Protein AF-0000000074257725 (afdb_homodimer)

Secondary structure (DSSP, 8-state):
-------EETTEE-HHHHHHHTTPPSSEEHHHHHHHHTT-EEEETTS--EEHHHHHGGGG--EE-SHHHHHHHHHHHS------------TT----TT-----TT----/-------EETTEE-HHHHHHHTTPPSSEEHHHHHHHHTT-EEEETTS--EEHHHHHGGGG--EE-SHHHHHHHHHHHS-------------------------------

pLDDT: mean 75.56, std 26.13, range [25.77, 98.25]

Sequence (218 aa):
MATGDTDREEGVDFAEINQVLEGLSFPVTNDELVERYGDREFGRTNVGPITIADLFEPMGEDTFGSIDEVREMALSQMPGESVGRLRYSDRGVSNDTREGTGLSESESFMATGDTDREEGVDFAEINQVLEGLSFPVTNDELVERYGDREFGRTNVGPITIADLFEPMGEDTFGSIDEVREMALSQMPGESVGRLRYSDRGVSNDTREGTGLSESESF

Organism: NCBI:txid2743089

Foldseek 3Di:
DPPPPQCDDPQKGCVQVCVVVVPDDDDDDLVRCCVPFQATWIGGHPDDIHGSCRPRVVVPDDDDDDPVRVVVVCVVPPPDDPPPPPPPPPPDPCPVPPPPDDDPDDDDD/DPPPPQCDDPQKGCVQVVVVVVPDDDDDDLCRCCVPFQATWIGGHPDHIHGSCRPRVVVPDDDDDDPVRVVVVCVVPPPDDPPPVPPPPDDPDPPPDDPDPDDDDDDDD

Radius of gyration: 35.58 Å; Cα contacts (8 Å, |Δi|>4): 219; chains: 2; bounding box: 84×124×72 Å

InterPro domains:
  IPR043899 Protein of unknown function DUF5789 [PF19102] (12-83)

Structure (mmCIF, N/CA/C/O backbone):
data_AF-0000000074257725-model_v1
#
loop_
_entity.id
_entity.type
_entity.pdbx_description
1 polymer 'DUF2795 domain-containing protein'
#
loop_
_atom_site.group_PDB
_atom_site.id
_atom_site.type_symbol
_atom_site.label_atom_id
_atom_site.label_alt_id
_atom_site.label_comp_id
_atom_site.label_asym_id
_atom_site.label_entity_id
_atom_site.label_seq_id
_atom_site.pdbx_PDB_ins_code
_atom_site.Cartn_x
_atom_site.Cartn_y
_atom_site.Cartn_z
_atom_site.occupancy
_atom_site.B_iso_or_equiv
_atom_site.auth_seq_id
_atom_site.auth_comp_id
_atom_site.auth_asym_id
_atom_site.auth_atom_id
_atom_site.pdbx_PDB_model_num
ATOM 1 N N . MET A 1 1 ? 10.516 -37.969 -19.062 1 28.48 1 MET A N 1
ATOM 2 C CA . MET A 1 1 ? 9.703 -37.062 -18.234 1 28.48 1 MET A CA 1
ATOM 3 C C . MET A 1 1 ? 9.352 -35.781 -19 1 28.48 1 MET A C 1
ATOM 5 O O . MET A 1 1 ? 10.227 -35.156 -19.578 1 28.48 1 MET A O 1
ATOM 9 N N . ALA A 1 2 ? 8.469 -35.781 -19.969 1 36.62 2 ALA A N 1
ATOM 10 C CA . ALA A 1 2 ? 8.023 -34.625 -20.734 1 36.62 2 ALA A CA 1
ATOM 11 C C . ALA A 1 2 ? 8.062 -33.344 -19.891 1 36.62 2 ALA A C 1
ATOM 13 O O . ALA A 1 2 ? 7.609 -33.344 -18.734 1 36.62 2 ALA A O 1
ATOM 14 N N . THR A 1 3 ? 9.164 -32.625 -19.75 1 40.03 3 THR A N 1
ATOM 15 C CA . THR A 1 3 ? 9.492 -31.344 -19.109 1 40.03 3 THR A CA 1
ATOM 16 C C . THR A 1 3 ? 8.352 -30.344 -19.281 1 40.03 3 THR A C 1
ATOM 18 O O . THR A 1 3 ? 8.148 -29.797 -20.359 1 40.03 3 THR A O 1
ATOM 21 N N . GLY A 1 4 ? 7.109 -30.625 -19.406 1 41.62 4 GLY A N 1
ATOM 22 C CA . GLY A 1 4 ? 5.84 -29.906 -19.484 1 41.62 4 GLY A CA 1
ATOM 23 C C . GLY A 1 4 ? 5.863 -28.562 -18.797 1 41.62 4 GLY A C 1
ATOM 24 O O . GLY A 1 4 ? 6.496 -28.406 -17.75 1 41.62 4 GLY A O 1
ATOM 25 N N . ASP A 1 5 ? 6.027 -27.328 -19.453 1 51.66 5 ASP A N 1
ATOM 26 C CA . ASP A 1 5 ? 6.094 -25.891 -19.156 1 51.66 5 ASP A CA 1
ATOM 27 C C . ASP A 1 5 ? 5.277 -25.547 -17.922 1 51.66 5 ASP A C 1
ATOM 29 O O . ASP A 1 5 ? 4.082 -25.266 -18.016 1 51.66 5 ASP A O 1
ATOM 33 N N . THR A 1 6 ? 5.168 -26.297 -16.906 1 68.56 6 THR A N 1
ATOM 34 C CA . THR A 1 6 ? 4.242 -26.125 -15.789 1 68.56 6 THR A CA 1
ATOM 35 C C . THR A 1 6 ? 4.52 -24.828 -15.039 1 68.56 6 THR A C 1
ATOM 37 O O . THR A 1 6 ? 5.652 -24.578 -14.625 1 68.56 6 THR A O 1
ATOM 40 N N . ASP A 1 7 ? 3.824 -23.844 -15.227 1 88.5 7 ASP A N 1
ATOM 41 C CA . ASP A 1 7 ? 3.773 -22.594 -14.492 1 88.5 7 ASP A CA 1
ATOM 42 C C . ASP A 1 7 ? 3.682 -22.844 -12.984 1 88.5 7 ASP A C 1
ATOM 44 O O . ASP 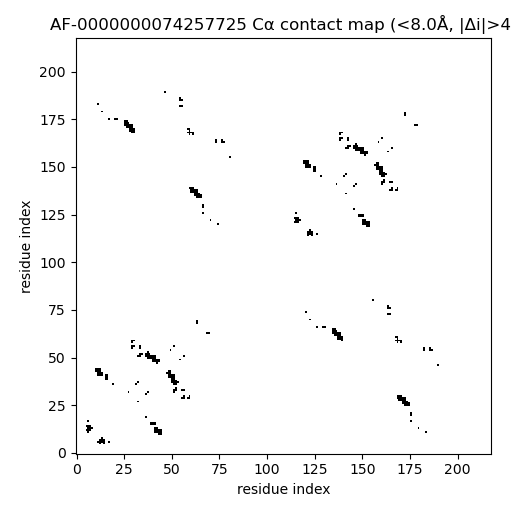A 1 7 ? 3.057 -22.062 -12.258 1 88.5 7 ASP A O 1
ATOM 48 N N . ARG A 1 8 ? 4.348 -24.125 -12.648 1 92.19 8 ARG A N 1
ATOM 49 C CA . ARG A 1 8 ? 4.289 -24.469 -11.227 1 92.19 8 ARG A CA 1
ATOM 50 C C . ARG A 1 8 ? 5.637 -24.219 -10.555 1 92.19 8 ARG A C 1
ATOM 52 O O . ARG A 1 8 ? 6.684 -24.578 -11.094 1 92.19 8 ARG A O 1
ATOM 59 N N . GLU A 1 9 ? 5.555 -23.469 -9.523 1 92 9 GLU A N 1
ATOM 60 C CA . GLU A 1 9 ? 6.711 -23.141 -8.695 1 92 9 GLU A CA 1
ATOM 61 C C . GLU A 1 9 ? 6.371 -23.25 -7.211 1 92 9 GLU A C 1
ATOM 63 O O . GLU A 1 9 ? 5.434 -22.609 -6.734 1 92 9 GLU A O 1
ATOM 68 N N . GLU A 1 10 ? 7.133 -24.219 -6.418 1 90.88 10 GLU A N 1
ATOM 69 C CA . GLU A 1 10 ? 6.969 -24.359 -4.977 1 90.88 10 GLU A CA 1
ATOM 70 C C . GLU A 1 10 ? 5.527 -24.703 -4.617 1 90.88 10 GLU A C 1
ATOM 72 O O . GLU A 1 10 ? 4.957 -24.141 -3.686 1 90.88 10 GLU A O 1
ATOM 77 N N . GLY A 1 11 ? 4.965 -25.562 -5.379 1 92.12 11 GLY A N 1
ATOM 78 C CA . GLY A 1 11 ? 3.617 -26.016 -5.074 1 92.12 11 GLY A CA 1
ATOM 79 C C . GLY A 1 11 ? 2.543 -25.047 -5.52 1 92.12 11 GLY A C 1
ATOM 80 O O . GLY A 1 11 ? 1.354 -25.281 -5.289 1 92.12 11 GLY A O 1
ATOM 81 N N . VAL A 1 12 ? 3.055 -23.969 -6.188 1 94.5 12 VAL A N 1
ATOM 82 C CA . VAL A 1 12 ? 2.113 -22.969 -6.684 1 94.5 12 VAL A CA 1
ATOM 83 C C . VAL A 1 12 ? 2.018 -23.062 -8.203 1 94.5 12 VAL A C 1
ATOM 85 O O . VAL A 1 12 ? 3.033 -23.188 -8.891 1 94.5 12 VAL A O 1
ATOM 88 N N . ASP A 1 13 ? 0.745 -23.016 -8.672 1 95.94 13 ASP A N 1
ATOM 89 C CA . ASP A 1 13 ? 0.502 -23.016 -10.109 1 95.94 13 ASP A CA 1
ATOM 90 C C . ASP A 1 13 ? 0.184 -21.609 -10.617 1 95.94 13 ASP A C 1
ATOM 92 O O . ASP A 1 13 ? -0.859 -21.047 -10.281 1 95.94 13 ASP A O 1
ATOM 96 N N . PHE A 1 14 ? 1.062 -21.062 -11.547 1 97.06 14 PHE A N 1
ATOM 97 C CA . PHE A 1 14 ? 0.947 -19.703 -12.055 1 97.06 14 PHE A CA 1
ATOM 98 C C . PHE A 1 14 ? 0.269 -19.688 -13.422 1 97.06 14 PHE A C 1
ATOM 100 O O . PHE A 1 14 ? 0.149 -18.641 -14.047 1 97.06 14 PHE A O 1
ATOM 107 N N . ALA A 1 15 ? -0.261 -20.781 -13.875 1 95.81 15 ALA A N 1
ATOM 108 C CA . ALA A 1 15 ? -0.747 -20.875 -15.25 1 95.81 15 ALA A CA 1
ATOM 109 C C . ALA A 1 15 ? -1.791 -19.812 -15.547 1 95.81 15 ALA A C 1
ATOM 111 O O . ALA A 1 15 ? -1.667 -19.062 -16.531 1 95.81 15 ALA A O 1
ATOM 112 N N . GLU A 1 16 ? -2.771 -19.734 -14.672 1 96.62 16 GLU A N 1
ATOM 113 C CA . GLU A 1 16 ? -3.822 -18.734 -14.891 1 96.62 16 GLU A CA 1
ATOM 114 C C . GLU A 1 16 ? -3.279 -17.328 -14.766 1 96.62 16 GLU A C 1
ATOM 116 O O . GLU A 1 16 ? -3.584 -16.453 -15.586 1 96.62 16 GLU A O 1
ATOM 121 N N . ILE A 1 17 ? -2.416 -17.109 -13.797 1 97.19 17 ILE A N 1
ATOM 122 C CA . ILE A 1 17 ? -1.898 -15.773 -13.523 1 97.19 17 ILE A CA 1
ATOM 123 C C . ILE A 1 17 ? -0.954 -15.344 -14.648 1 97.19 17 ILE A C 1
ATOM 125 O O . ILE A 1 17 ? -0.949 -14.18 -15.047 1 97.19 17 ILE A O 1
ATOM 129 N N . ASN A 1 18 ? -0.193 -16.234 -15.117 1 96.5 18 ASN A N 1
ATOM 130 C CA . ASN A 1 18 ? 0.711 -15.922 -16.219 1 96.5 18 ASN A CA 1
ATOM 131 C C . ASN A 1 18 ? -0.052 -15.453 -17.453 1 96.5 18 ASN A C 1
ATOM 133 O O . ASN A 1 18 ? 0.404 -14.562 -18.172 1 96.5 18 ASN A O 1
ATOM 137 N N . GLN A 1 19 ? -1.123 -16.094 -17.672 1 96.19 19 GLN A N 1
ATOM 138 C CA . GLN A 1 19 ? -1.948 -15.656 -18.797 1 96.19 19 GLN A CA 1
ATOM 139 C C . GLN A 1 19 ? -2.342 -14.188 -18.641 1 96.19 19 GLN A C 1
ATOM 141 O O . GLN A 1 19 ? -2.371 -13.445 -19.625 1 96.19 19 GLN A O 1
ATOM 146 N N . VAL A 1 20 ? -2.576 -13.75 -17.391 1 96.56 20 VAL A N 1
ATOM 147 C CA . VAL A 1 20 ? -2.924 -12.367 -17.094 1 96.56 20 VAL A CA 1
ATOM 148 C C . VAL A 1 20 ? -1.701 -11.469 -17.281 1 96.56 20 VAL A C 1
ATOM 150 O O . VAL A 1 20 ? -1.768 -10.461 -17.984 1 96.56 20 VAL A O 1
ATOM 153 N N . LEU A 1 21 ? -0.569 -11.852 -16.781 1 97.06 21 LEU A N 1
ATOM 154 C CA . LEU A 1 21 ? 0.623 -11.016 -16.719 1 97.06 21 LEU A CA 1
ATOM 155 C C . LEU A 1 21 ? 1.239 -10.836 -18.109 1 97.06 21 LEU A C 1
ATOM 157 O O . LEU A 1 21 ? 1.82 -9.789 -18.406 1 97.06 21 LEU A O 1
ATOM 161 N N . GLU A 1 22 ? 1.1 -11.773 -18.906 1 96.88 22 GLU A N 1
ATOM 162 C CA . GLU A 1 22 ? 1.662 -11.719 -20.25 1 96.88 22 GLU A CA 1
ATOM 163 C C . GLU A 1 22 ? 0.953 -10.664 -21.094 1 96.88 22 GLU A C 1
ATOM 165 O O . GLU A 1 22 ? 1.519 -10.156 -22.062 1 96.88 22 GLU A O 1
ATOM 170 N N . GLY A 1 23 ? -0.27 -10.32 -20.625 1 95.62 23 GLY A N 1
ATOM 171 C CA . GLY A 1 23 ? -1.034 -9.32 -21.344 1 95.62 23 GLY A CA 1
ATOM 172 C C . GLY A 1 23 ? -0.876 -7.922 -20.781 1 95.62 23 GLY A C 1
ATOM 173 O O . GLY A 1 23 ? -1.382 -6.953 -21.359 1 95.62 23 GLY A O 1
ATOM 174 N N . LEU A 1 24 ? -0.154 -7.832 -19.828 1 95.69 24 LEU A N 1
ATOM 175 C CA . LEU A 1 24 ? -0.013 -6.547 -19.156 1 95.69 24 LEU A CA 1
ATOM 176 C C . LEU A 1 24 ? 1.163 -5.762 -19.719 1 95.69 24 LEU A C 1
ATOM 178 O O . LEU A 1 24 ? 2.156 -6.348 -20.156 1 95.69 24 LEU A O 1
ATOM 182 N N . SER A 1 25 ? 0.909 -4.375 -19.766 1 95.94 25 SER A N 1
ATOM 183 C CA . SER A 1 25 ? 2.025 -3.457 -19.969 1 95.94 25 SER A CA 1
ATOM 184 C C . SER A 1 25 ? 2.641 -3.031 -18.641 1 95.94 25 SER A C 1
ATOM 186 O O . SER A 1 25 ? 1.96 -2.443 -17.797 1 95.94 25 SER A O 1
ATOM 188 N N . PHE A 1 26 ? 3.984 -3.316 -18.688 1 96 26 PHE A N 1
ATOM 189 C CA . PHE A 1 26 ? 4.668 -2.963 -17.453 1 96 26 PHE A CA 1
ATOM 190 C C . PHE A 1 26 ? 5.316 -1.589 -17.562 1 96 26 PHE A C 1
ATOM 192 O O . PHE A 1 26 ? 5.715 -1.172 -18.656 1 96 26 PHE A O 1
ATOM 199 N N . PRO A 1 27 ? 5.375 -0.893 -16.25 1 96.12 27 PRO A N 1
ATOM 200 C CA . PRO A 1 27 ? 5.094 -1.358 -14.891 1 96.12 27 PRO A CA 1
ATOM 201 C C . PRO A 1 27 ? 3.604 -1.327 -14.555 1 96.12 27 PRO A C 1
ATOM 203 O O . PRO A 1 27 ? 2.844 -0.572 -15.164 1 96.12 27 PRO A O 1
ATOM 206 N N . VAL A 1 28 ? 3.102 -2.195 -13.531 1 94.19 28 VAL A N 1
ATOM 207 C CA . VAL A 1 28 ? 1.747 -2.248 -12.992 1 94.19 28 VAL A CA 1
ATOM 208 C C . VAL A 1 28 ? 1.788 -2.084 -11.469 1 94.19 28 VAL A C 1
ATOM 210 O O . VAL A 1 28 ? 2.703 -2.58 -10.812 1 94.19 28 VAL A O 1
ATOM 213 N N . THR A 1 29 ? 0.741 -1.426 -10.891 1 91.38 29 THR A N 1
ATOM 214 C CA . THR A 1 29 ? 0.67 -1.261 -9.445 1 91.38 29 THR A CA 1
ATOM 215 C C . THR A 1 29 ? -0.117 -2.402 -8.805 1 91.38 29 THR A C 1
ATOM 217 O O . THR A 1 29 ? -0.927 -3.051 -9.469 1 91.38 29 THR A O 1
ATOM 220 N N . ASN A 1 30 ? 0.2 -2.525 -7.508 1 90.94 30 ASN A N 1
ATOM 221 C CA . ASN A 1 30 ? -0.579 -3.48 -6.727 1 90.94 30 ASN A CA 1
ATOM 222 C C . ASN A 1 30 ? -2.074 -3.195 -6.82 1 90.94 30 ASN A C 1
ATOM 224 O O . ASN A 1 30 ? -2.875 -4.113 -7.016 1 90.94 30 ASN A O 1
ATOM 228 N N . ASP A 1 31 ? -2.393 -1.929 -6.789 1 86.75 31 ASP A N 1
ATOM 229 C CA . ASP A 1 31 ? -3.797 -1.531 -6.832 1 86.75 31 ASP A CA 1
ATOM 230 C C . ASP A 1 31 ? -4.441 -1.935 -8.156 1 86.75 31 ASP A C 1
ATOM 232 O O . ASP A 1 31 ? -5.566 -2.438 -8.18 1 86.75 31 ASP A O 1
ATOM 236 N N . GLU A 1 32 ? -3.754 -1.717 -9.219 1 88.69 32 GLU A N 1
ATOM 237 C CA . GLU A 1 32 ? -4.254 -2.076 -10.547 1 88.69 32 GLU A CA 1
ATOM 238 C C . GLU A 1 32 ? -4.465 -3.582 -10.664 1 88.69 32 GLU A C 1
ATOM 240 O O . GLU A 1 32 ? -5.488 -4.031 -11.188 1 88.69 32 GLU A O 1
ATOM 245 N N . LEU A 1 33 ? -3.494 -4.328 -10.156 1 94.25 33 LEU A N 1
ATOM 246 C CA . LEU A 1 33 ? -3.592 -5.781 -10.195 1 94.25 33 LEU A CA 1
ATOM 247 C C . LEU A 1 33 ? -4.816 -6.266 -9.43 1 94.25 33 LEU A C 1
ATOM 249 O O . LEU A 1 33 ? -5.582 -7.09 -9.93 1 94.25 33 LEU A O 1
ATOM 253 N N . VAL A 1 34 ? -4.992 -5.734 -8.273 1 92.5 34 VAL A N 1
ATOM 254 C CA . VAL A 1 34 ? -6.07 -6.168 -7.398 1 92.5 34 VAL A CA 1
ATOM 255 C C . VAL A 1 34 ? -7.414 -5.715 -7.961 1 92.5 34 VAL A C 1
ATOM 257 O O . VAL A 1 34 ? -8.375 -6.484 -7.984 1 92.5 34 VAL A O 1
ATOM 260 N N . GLU A 1 35 ? -7.477 -4.531 -8.43 1 89.38 35 GLU A N 1
ATOM 261 C CA . GLU A 1 35 ? -8.734 -3.967 -8.914 1 89.38 35 GLU A CA 1
ATOM 262 C C . GLU A 1 35 ? -9.203 -4.676 -10.18 1 89.38 35 GLU A C 1
ATOM 264 O O . GLU A 1 35 ? -10.391 -4.965 -10.336 1 89.38 35 GLU A O 1
ATOM 269 N N . ARG A 1 36 ? -8.297 -4.969 -11.062 1 94.75 36 ARG A N 1
ATOM 270 C CA . ARG A 1 36 ? -8.664 -5.457 -12.383 1 94.75 36 ARG A CA 1
ATOM 271 C C . ARG A 1 36 ? -8.68 -6.98 -12.422 1 94.75 36 ARG A C 1
ATOM 273 O O . ARG A 1 36 ? -9.508 -7.582 -13.117 1 94.75 36 ARG A O 1
ATOM 280 N N . TYR A 1 37 ? -7.812 -7.609 -11.664 1 96.88 37 TYR A N 1
ATOM 281 C CA . TYR A 1 37 ? -7.637 -9.055 -11.781 1 96.88 37 TYR A CA 1
ATOM 282 C C . TYR A 1 37 ? -7.742 -9.727 -10.422 1 96.88 37 TYR A C 1
ATOM 284 O O . TYR A 1 37 ? -7.219 -10.828 -10.227 1 96.88 37 TYR A O 1
ATOM 292 N N . GLY A 1 38 ? -8.375 -9.117 -9.469 1 96.75 38 GLY A N 1
ATOM 293 C CA . GLY A 1 38 ? -8.445 -9.586 -8.094 1 96.75 38 GLY A CA 1
ATOM 294 C C . GLY A 1 38 ? -9.07 -10.961 -7.965 1 96.75 38 GLY A C 1
ATOM 295 O O . GLY A 1 38 ? -8.742 -11.711 -7.039 1 96.75 38 GLY A O 1
ATOM 296 N N . ASP A 1 39 ? -9.836 -11.391 -8.93 1 97.81 39 ASP A N 1
ATOM 297 C CA . ASP A 1 39 ? -10.586 -12.641 -8.844 1 97.81 39 ASP A CA 1
ATOM 298 C C . ASP A 1 39 ? -9.805 -13.797 -9.461 1 97.81 39 ASP A C 1
ATOM 300 O O . ASP A 1 39 ? -10.172 -14.961 -9.289 1 97.81 39 ASP A O 1
ATOM 304 N N . ARG A 1 40 ? -8.711 -13.484 -10.078 1 98.25 40 ARG A N 1
ATOM 305 C CA . ARG A 1 40 ? -7.879 -14.547 -10.641 1 98.25 40 ARG A CA 1
ATOM 306 C C . ARG A 1 40 ? -7.16 -15.32 -9.539 1 98.25 40 ARG A C 1
ATOM 308 O O . ARG A 1 40 ? -6.84 -14.758 -8.484 1 98.25 40 ARG A O 1
ATOM 315 N N . GLU A 1 41 ? -6.906 -16.609 -9.859 1 97.62 41 GLU A N 1
ATOM 316 C CA . GLU A 1 41 ? -6.496 -17.5 -8.773 1 97.62 41 GLU A CA 1
ATOM 317 C C . GLU A 1 41 ? -5.121 -18.094 -9.039 1 97.62 41 GLU A C 1
ATOM 319 O O . GLU A 1 41 ? -4.797 -18.438 -10.18 1 97.62 41 GLU A O 1
ATOM 324 N N . PHE A 1 42 ? -4.32 -18.156 -7.879 1 96.5 42 PHE A N 1
ATOM 325 C CA . PHE A 1 42 ? -3.166 -19.031 -7.797 1 96.5 42 PHE A CA 1
ATOM 326 C C . PHE A 1 42 ? -3.592 -20.453 -7.418 1 96.5 42 PHE A C 1
ATOM 328 O O . PHE A 1 42 ? -4.223 -20.656 -6.379 1 96.5 42 PHE A O 1
ATOM 335 N N . GLY A 1 43 ? -3.26 -21.453 -8.305 1 95.38 43 GLY A N 1
ATOM 336 C CA . GLY A 1 43 ? -3.396 -22.828 -7.875 1 95.38 43 GLY A CA 1
ATOM 337 C C . GLY A 1 43 ? -2.361 -23.234 -6.84 1 95.38 43 GLY A C 1
ATOM 338 O O . GLY A 1 43 ? -1.235 -22.734 -6.852 1 95.38 43 GLY A O 1
ATOM 339 N N . ARG A 1 44 ? -2.93 -24.141 -5.887 1 94 44 ARG A N 1
ATOM 340 C CA . ARG A 1 44 ? -2.004 -24.641 -4.871 1 94 44 ARG A CA 1
ATOM 341 C C . ARG A 1 44 ? -2.109 -26.156 -4.727 1 94 44 ARG A C 1
ATOM 343 O O . ARG A 1 44 ? -3.195 -26.719 -4.859 1 94 44 ARG A O 1
ATOM 350 N N . THR A 1 45 ? -0.911 -26.656 -4.43 1 89.81 45 THR A N 1
ATOM 351 C CA . THR A 1 45 ? -0.896 -28.094 -4.219 1 89.81 45 THR A CA 1
ATOM 352 C C . THR A 1 45 ? -1.503 -28.453 -2.863 1 89.81 45 THR A C 1
ATOM 354 O O . THR A 1 45 ? -1.15 -27.859 -1.844 1 89.81 45 THR A O 1
ATOM 357 N N . ASN A 1 46 ? -2.482 -29.344 -2.682 1 88.75 46 ASN A N 1
ATOM 358 C CA . ASN A 1 46 ? -3.082 -29.969 -1.5 1 88.75 46 ASN A CA 1
ATOM 359 C C . ASN A 1 46 ? -3.938 -28.969 -0.723 1 88.75 46 ASN A C 1
ATOM 361 O O . ASN A 1 46 ? -4.371 -29.25 0.393 1 88.75 46 ASN A O 1
ATOM 365 N N . VAL A 1 47 ? -4 -27.797 -1.235 1 91.06 47 VAL A N 1
ATOM 366 C CA . VAL A 1 47 ? -4.867 -26.812 -0.585 1 91.06 47 VAL A CA 1
ATOM 367 C C . VAL A 1 47 ? -5.66 -26.047 -1.64 1 91.06 47 VAL A C 1
ATOM 369 O O . VAL A 1 47 ? -5.383 -26.156 -2.836 1 91.06 47 VAL A O 1
ATOM 372 N N . GLY A 1 48 ? -6.715 -25.375 -1.253 1 94.81 48 GLY A N 1
ATOM 373 C CA . GLY A 1 48 ? -7.551 -24.594 -2.152 1 94.81 48 GLY A CA 1
ATOM 374 C C . GLY A 1 48 ? -6.828 -23.406 -2.775 1 94.81 48 GLY A C 1
ATOM 375 O O . GLY A 1 48 ? -5.832 -22.938 -2.23 1 94.81 48 GLY A O 1
ATOM 376 N N . PRO A 1 49 ? -7.27 -22.938 -3.883 1 95.88 49 PRO A N 1
ATOM 377 C CA . PRO A 1 49 ? -6.652 -21.781 -4.547 1 95.88 49 PRO A CA 1
ATOM 378 C C . PRO A 1 49 ? -6.773 -20.5 -3.732 1 95.88 49 PRO A C 1
ATOM 380 O O . PRO A 1 49 ? -7.551 -20.438 -2.773 1 95.88 49 PRO A O 1
ATOM 383 N N . ILE A 1 50 ? -5.938 -19.484 -4.043 1 96.81 50 ILE A N 1
ATOM 384 C CA . ILE A 1 50 ? -5.996 -18.156 -3.439 1 96.81 50 ILE A CA 1
ATOM 385 C C . ILE A 1 50 ? -6.012 -17.094 -4.535 1 96.81 50 ILE A C 1
ATOM 387 O O . ILE A 1 50 ? -5.309 -17.219 -5.539 1 96.81 50 ILE A O 1
ATOM 391 N N . THR A 1 51 ? -6.758 -16.047 -4.332 1 97.88 51 THR A N 1
ATOM 392 C CA . THR A 1 51 ? -6.93 -15.031 -5.363 1 97.88 51 THR A CA 1
ATOM 393 C C . THR A 1 51 ? -5.809 -14 -5.301 1 97.88 51 THR A C 1
ATOM 395 O O . THR A 1 51 ? -5.105 -13.898 -4.293 1 97.88 51 THR A O 1
ATOM 398 N N . ILE A 1 52 ? -5.711 -13.227 -6.414 1 96.88 52 ILE A N 1
ATOM 399 C CA . ILE A 1 52 ? -4.801 -12.086 -6.449 1 96.88 52 ILE A CA 1
ATOM 400 C C . ILE A 1 52 ? -5.156 -11.109 -5.328 1 96.88 52 ILE A C 1
ATOM 402 O O . ILE A 1 52 ? -4.273 -10.648 -4.598 1 96.88 52 ILE A O 1
ATOM 406 N N . ALA A 1 53 ? -6.449 -10.82 -5.098 1 95.12 53 ALA A N 1
ATOM 407 C CA . ALA A 1 53 ? -6.906 -9.883 -4.074 1 95.12 53 ALA A CA 1
ATOM 408 C C . ALA A 1 53 ? -6.527 -10.367 -2.678 1 95.12 53 ALA A C 1
ATOM 410 O O . ALA A 1 53 ? -5.961 -9.617 -1.885 1 95.12 53 ALA A O 1
ATOM 411 N N . ASP A 1 54 ? -6.797 -11.648 -2.432 1 94.81 54 ASP A N 1
ATOM 412 C CA . ASP A 1 54 ? -6.484 -12.203 -1.118 1 94.81 54 ASP A CA 1
ATOM 413 C C . ASP A 1 54 ? -4.996 -12.078 -0.807 1 94.81 54 ASP A C 1
ATOM 415 O O . ASP A 1 54 ? -4.613 -11.844 0.34 1 94.81 54 ASP A O 1
ATOM 419 N N . LEU A 1 55 ? -4.207 -12.234 -1.876 1 93.94 55 LEU A N 1
ATOM 420 C CA . LEU A 1 55 ? -2.762 -12.289 -1.683 1 93.94 55 LEU A CA 1
ATOM 421 C C . LEU A 1 55 ? -2.166 -10.883 -1.64 1 93.94 55 LEU A C 1
ATOM 423 O O . LEU A 1 55 ? -1.233 -10.625 -0.877 1 93.94 55 LEU A O 1
ATOM 427 N N . PHE A 1 56 ? -2.656 -9.961 -2.359 1 91.88 56 PHE A N 1
ATOM 428 C CA . PHE A 1 56 ? -1.935 -8.711 -2.586 1 91.88 56 PHE A CA 1
ATOM 429 C C . PHE A 1 56 ? -2.623 -7.555 -1.877 1 91.88 56 PHE A C 1
ATOM 431 O O . PHE A 1 56 ? -2.021 -6.496 -1.679 1 91.88 56 PHE A O 1
ATOM 438 N N . GLU A 1 57 ? -3.918 -7.633 -1.476 1 88.44 57 GLU A N 1
ATOM 439 C CA . GLU A 1 57 ? -4.641 -6.551 -0.816 1 88.44 57 GLU A CA 1
ATOM 440 C C . GLU A 1 57 ? -3.922 -6.098 0.449 1 88.44 57 GLU A C 1
ATOM 442 O O . GLU A 1 57 ? -3.766 -4.898 0.684 1 88.44 57 GLU A O 1
ATOM 447 N N . PRO A 1 58 ? -3.381 -7.09 1.201 1 84.94 58 PRO A N 1
ATOM 448 C CA . PRO A 1 58 ? -2.725 -6.664 2.438 1 84.94 58 PRO A CA 1
ATOM 449 C C . PRO A 1 58 ? -1.451 -5.859 2.182 1 84.94 58 PRO A C 1
ATOM 451 O O . PRO A 1 58 ? -0.993 -5.125 3.062 1 84.94 58 PRO A O 1
ATOM 454 N N . MET A 1 59 ? -0.858 -6.051 1.082 1 81.38 59 MET A N 1
ATOM 455 C CA . MET A 1 59 ? 0.383 -5.352 0.758 1 81.38 59 MET A CA 1
ATOM 456 C C . MET A 1 59 ? 0.135 -3.859 0.581 1 81.38 59 MET A C 1
ATOM 458 O O . MET A 1 59 ? 1.043 -3.047 0.774 1 81.38 59 MET A O 1
ATOM 462 N N . GLY A 1 60 ? -1.012 -3.451 0.237 1 70.81 60 GLY A N 1
ATOM 463 C CA . GLY A 1 60 ? -1.355 -2.061 -0.017 1 70.81 60 GLY A CA 1
ATOM 464 C C . GLY A 1 60 ? -2.039 -1.392 1.159 1 70.81 60 GLY A C 1
ATOM 465 O O . GLY A 1 60 ? -2.457 -0.235 1.065 1 70.81 60 GLY A O 1
ATOM 466 N N . GLU A 1 61 ? -2.191 -2.102 2.258 1 77.56 61 GLU A N 1
ATOM 467 C CA . GLU A 1 61 ? -3.109 -1.581 3.268 1 77.56 61 GLU A CA 1
ATOM 468 C C . GLU A 1 61 ? -2.348 -0.966 4.438 1 77.56 61 GLU A C 1
ATOM 470 O O . GLU A 1 61 ? -2.191 -1.599 5.484 1 77.56 61 GLU A O 1
ATOM 475 N N . ASP A 1 62 ? -1.735 0.115 4.199 1 84.5 62 ASP A N 1
ATOM 476 C CA . ASP A 1 62 ? -1.295 0.843 5.383 1 84.5 62 ASP A CA 1
ATOM 477 C C . ASP A 1 62 ? -2.482 1.228 6.266 1 84.5 62 ASP A C 1
ATOM 479 O O . ASP A 1 62 ? -3.467 1.787 5.777 1 84.5 62 ASP A O 1
ATOM 483 N N . THR A 1 63 ? -2.377 0.624 7.594 1 91.12 63 THR A N 1
ATOM 484 C CA . THR A 1 63 ? -3.447 0.885 8.547 1 91.12 63 THR A CA 1
ATOM 485 C C . THR A 1 63 ? -2.967 1.814 9.656 1 91.12 63 THR A C 1
ATOM 487 O O . THR A 1 63 ? -1.844 1.677 10.148 1 91.12 63 THR A O 1
ATOM 490 N N . PHE A 1 64 ? -3.809 2.795 9.938 1 95.38 64 PHE A N 1
ATOM 491 C CA . PHE A 1 64 ? -3.523 3.725 11.023 1 95.38 64 PHE A CA 1
ATOM 492 C C . PHE A 1 64 ? -4.449 3.471 12.203 1 95.38 64 PHE A C 1
ATOM 494 O O . PHE A 1 64 ? -5.668 3.389 12.039 1 95.38 64 PHE A O 1
ATOM 501 N N . GLY A 1 65 ? -3.814 3.414 13.359 1 96.88 65 GLY A N 1
ATOM 502 C CA . GLY A 1 65 ? -4.57 3.098 14.562 1 96.88 65 GLY A CA 1
ATOM 503 C C . GLY A 1 65 ? -4.977 4.328 15.352 1 96.88 65 GLY A C 1
ATOM 504 O O . GLY A 1 65 ? -5.695 4.227 16.344 1 96.88 65 GLY A O 1
ATOM 505 N N . SER A 1 66 ? -4.465 5.465 14.969 1 97.12 66 SER A N 1
ATOM 506 C CA . SER A 1 66 ? -4.738 6.695 15.711 1 97.12 66 SER A CA 1
ATOM 507 C C . SER A 1 66 ? -4.438 7.926 14.859 1 97.12 66 SER A C 1
ATOM 509 O O . SER A 1 66 ? -3.768 7.832 13.828 1 97.12 66 SER A O 1
ATOM 511 N N . ILE A 1 67 ? -4.855 9.047 15.43 1 96.31 67 ILE A N 1
ATOM 512 C CA . ILE A 1 67 ? -4.578 10.344 14.812 1 96.31 67 ILE A CA 1
ATOM 513 C C . ILE A 1 67 ? -3.07 10.586 14.789 1 96.31 67 ILE A C 1
ATOM 515 O O . ILE A 1 67 ? -2.525 11.023 13.766 1 96.31 67 ILE A O 1
ATOM 519 N N . ASP A 1 68 ? -2.439 10.203 15.836 1 96.31 68 ASP A N 1
ATOM 520 C CA . ASP A 1 68 ? -1.001 10.43 15.938 1 96.31 68 ASP A CA 1
ATOM 521 C C . ASP A 1 68 ? -0.246 9.648 14.867 1 96.31 68 ASP A C 1
ATOM 523 O O . ASP A 1 68 ? 0.732 10.141 14.305 1 96.31 68 ASP A O 1
ATOM 527 N N . GLU A 1 69 ? -0.78 8.547 14.594 1 96.56 69 GLU A N 1
ATOM 528 C CA . GLU A 1 69 ? -0.123 7.723 13.578 1 96.56 69 GLU A CA 1
ATOM 529 C C . GLU A 1 69 ? -0.251 8.344 12.195 1 96.56 69 GLU A C 1
ATOM 531 O O . GLU A 1 69 ? 0.703 8.336 11.414 1 96.56 69 GLU A O 1
ATOM 536 N N . VAL A 1 70 ? -1.301 8.93 11.898 1 96 70 VAL A N 1
ATOM 537 C CA . VAL A 1 70 ? -1.509 9.602 10.617 1 96 70 VAL A CA 1
ATOM 538 C C . VAL A 1 70 ? -0.596 10.82 10.523 1 96 70 VAL A C 1
ATOM 540 O O . VAL A 1 70 ? 0.071 11.023 9.508 1 96 70 VAL A O 1
ATOM 543 N N . ARG A 1 71 ? -0.514 11.547 11.586 1 95.94 71 ARG A N 1
ATOM 544 C CA . ARG A 1 71 ? 0.314 12.75 11.617 1 95.94 71 ARG A CA 1
ATOM 545 C C . ARG A 1 71 ? 1.79 12.398 11.453 1 95.94 71 ARG A C 1
ATOM 547 O O . ARG A 1 71 ? 2.508 13.055 10.695 1 95.94 71 ARG A O 1
ATOM 554 N N . GLU A 1 72 ? 2.18 11.398 12.102 1 95.25 72 GLU A N 1
ATOM 555 C CA . GLU A 1 72 ? 3.572 10.969 12.016 1 95.25 72 GLU A CA 1
ATOM 556 C C . GLU A 1 72 ? 3.926 10.523 10.602 1 95.25 72 GLU A C 1
ATOM 558 O O . GLU A 1 72 ? 4.977 10.891 10.07 1 95.25 72 GLU A O 1
ATOM 563 N N . MET A 1 73 ? 3.006 9.789 10.023 1 94.81 73 MET A N 1
ATOM 564 C CA . MET A 1 73 ? 3.236 9.344 8.648 1 94.81 73 MET A CA 1
ATOM 565 C C . MET A 1 73 ? 3.256 10.523 7.691 1 94.81 73 MET A C 1
ATOM 567 O O . MET A 1 73 ? 4.102 10.594 6.801 1 94.81 73 MET A O 1
ATOM 571 N N . ALA A 1 74 ? 2.367 11.453 7.887 1 95.06 74 ALA A N 1
ATOM 572 C CA . ALA A 1 74 ? 2.328 12.648 7.043 1 95.06 74 ALA A CA 1
ATOM 573 C C . ALA A 1 74 ? 3.648 13.406 7.117 1 95.06 74 ALA A C 1
ATOM 575 O O . ALA A 1 74 ? 4.215 13.781 6.086 1 95.06 74 ALA A O 1
ATOM 576 N N . LEU A 1 75 ? 4.168 13.57 8.266 1 94.44 75 LEU A N 1
ATOM 577 C CA . LEU A 1 75 ? 5.414 14.305 8.453 1 94.44 75 LEU A CA 1
ATOM 578 C C . LEU A 1 75 ? 6.582 13.555 7.82 1 94.44 75 LEU A C 1
ATOM 580 O O . LEU A 1 75 ? 7.477 14.164 7.234 1 94.44 75 LEU A O 1
ATOM 584 N N . SER A 1 76 ? 6.488 12.328 7.926 1 91.62 76 SER A N 1
ATOM 585 C CA . SER A 1 76 ? 7.535 11.484 7.352 1 91.62 76 SER A CA 1
ATOM 586 C C . SER A 1 76 ? 7.547 11.578 5.832 1 91.62 76 SER A C 1
ATOM 588 O O . SER A 1 76 ? 8.609 11.539 5.207 1 91.62 76 SER A O 1
ATOM 590 N N . GLN A 1 77 ? 6.398 11.688 5.258 1 90.94 77 GLN A N 1
ATOM 591 C CA . GLN A 1 77 ? 6.254 11.68 3.807 1 90.94 77 GLN A CA 1
ATOM 592 C C . GLN A 1 77 ? 6.305 13.094 3.238 1 90.94 77 GLN A C 1
ATOM 594 O O . GLN A 1 77 ? 6.316 13.273 2.02 1 90.94 77 GLN A O 1
ATOM 599 N N . MET A 1 78 ? 6.367 14.039 4.098 1 90.06 78 MET A N 1
ATOM 600 C CA . MET A 1 78 ? 6.371 15.43 3.658 1 90.06 78 MET A CA 1
ATOM 601 C C . MET A 1 78 ? 7.613 15.742 2.834 1 90.06 78 MET A C 1
ATOM 603 O O . MET A 1 78 ? 8.734 15.445 3.258 1 90.06 78 MET A O 1
ATOM 607 N N . PRO A 1 79 ? 7.465 16.188 1.498 1 86.81 79 PRO A N 1
ATOM 608 C CA . PRO A 1 79 ? 8.641 16.547 0.702 1 86.81 79 PRO A CA 1
ATOM 609 C C . PRO A 1 79 ? 9.484 17.641 1.366 1 86.81 79 PRO A C 1
ATOM 611 O O . PRO A 1 79 ? 8.953 18.5 2.064 1 86.81 79 PRO A O 1
ATOM 614 N N . GLY A 1 80 ? 10.82 17.406 1.538 1 74.75 80 GLY A N 1
ATOM 615 C CA . GLY A 1 80 ? 11.773 18.344 2.127 1 74.75 80 GLY A CA 1
ATOM 616 C C . GLY A 1 80 ? 11.562 19.781 1.676 1 74.75 80 GLY A C 1
ATOM 617 O O . GLY A 1 80 ? 11.156 20.016 0.537 1 74.75 80 GLY A O 1
ATOM 618 N N . GLU A 1 81 ? 11.023 20.547 2.432 1 60.03 81 GLU A N 1
ATOM 619 C CA . GLU A 1 81 ? 11 21.969 2.111 1 60.03 81 GLU A CA 1
ATOM 620 C C . GLU A 1 81 ? 12.359 22.438 1.594 1 60.03 81 GLU A C 1
ATOM 622 O O . GLU A 1 81 ? 13.391 21.828 1.904 1 60.03 81 GLU A O 1
ATOM 627 N N . SER A 1 82 ? 12.461 23.234 0.496 1 50.97 82 SER A N 1
ATOM 628 C CA . SER A 1 82 ? 13.633 24 0.062 1 50.97 82 SER A CA 1
ATOM 629 C C . SER A 1 82 ? 14.367 24.609 1.251 1 50.97 82 SER A C 1
ATOM 631 O O . SER A 1 82 ? 13.836 25.5 1.916 1 50.97 82 SER A O 1
ATOM 633 N N . VAL A 1 83 ? 14.914 24 2.289 1 45.91 83 VAL A N 1
ATOM 634 C CA . VAL A 1 83 ? 16.047 24.719 2.857 1 45.91 83 VAL A CA 1
ATOM 635 C C . VAL A 1 83 ? 16.875 25.344 1.738 1 45.91 83 VAL A C 1
ATOM 637 O O . VAL A 1 83 ? 17.344 24.656 0.835 1 45.91 83 VAL A O 1
ATOM 640 N N . GLY A 1 84 ? 16.656 26.469 1.26 1 43.22 84 GLY A N 1
ATOM 641 C CA . GLY A 1 84 ? 17.812 27.25 0.894 1 43.22 84 GLY A CA 1
ATOM 642 C C . GLY A 1 84 ? 19 27.047 1.827 1 43.22 84 GLY A C 1
ATOM 643 O O . GLY A 1 84 ? 19.219 27.844 2.74 1 43.22 84 GLY A O 1
ATOM 644 N N . ARG A 1 85 ? 19.297 25.891 2.377 1 43 85 ARG A N 1
ATOM 645 C CA . ARG A 1 85 ? 20.594 25.875 3.045 1 43 85 ARG A CA 1
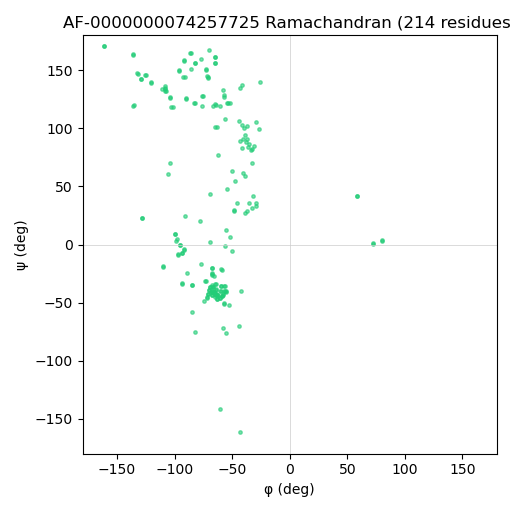ATOM 646 C C . ARG A 1 85 ? 21.625 26.672 2.25 1 43 85 ARG A C 1
ATOM 648 O O . ARG A 1 85 ? 21.875 26.375 1.079 1 43 85 ARG A O 1
ATOM 655 N N . LEU A 1 86 ? 21.828 28 2.578 1 43.53 86 LEU A N 1
ATOM 656 C CA . LEU A 1 86 ? 22.969 28.875 2.299 1 43.53 86 LEU A CA 1
ATOM 657 C C . LEU A 1 86 ? 24.281 28.141 2.551 1 43.53 86 LEU A C 1
ATOM 659 O O . LEU A 1 86 ? 24.531 27.656 3.66 1 43.53 86 LEU A O 1
ATOM 663 N N . ARG A 1 87 ? 24.828 27.484 1.66 1 40.75 87 ARG A N 1
ATOM 664 C CA . ARG A 1 87 ? 26.188 27 1.545 1 40.75 87 ARG A CA 1
ATOM 665 C C . ARG A 1 87 ? 27.188 28.047 2.053 1 40.75 87 ARG A C 1
ATOM 667 O O . ARG A 1 87 ? 27.094 29.219 1.708 1 40.75 87 ARG A O 1
ATOM 674 N N . TYR A 1 88 ? 27.719 27.922 3.291 1 39.78 88 TYR A N 1
ATOM 675 C CA . TYR A 1 88 ? 28.906 28.594 3.809 1 39.78 88 TYR A CA 1
ATOM 676 C C . TYR A 1 88 ? 30 28.641 2.754 1 39.78 88 TYR A C 1
ATOM 678 O O . TYR A 1 88 ? 30.453 27.609 2.266 1 39.78 88 TYR A O 1
ATOM 686 N N . SER A 1 89 ? 30.047 29.75 1.919 1 43.16 89 SER A N 1
ATOM 687 C CA . SER A 1 89 ? 31.172 30.141 1.067 1 43.16 89 SER A CA 1
ATOM 688 C C . SER A 1 89 ? 32.5 30.109 1.833 1 43.16 89 SER A C 1
ATOM 690 O O . SER A 1 89 ? 32.719 30.938 2.715 1 43.16 89 SER A O 1
ATOM 692 N N . ASP A 1 90 ? 32.875 29.016 2.459 1 38.38 90 ASP A N 1
ATOM 693 C CA . ASP A 1 90 ? 34.25 29.016 3.014 1 38.38 90 ASP A CA 1
ATOM 694 C C . ASP A 1 90 ? 35.219 29.641 2.031 1 38.38 90 ASP A C 1
ATOM 696 O O . ASP A 1 90 ? 36.344 29.969 2.404 1 38.38 90 ASP A O 1
ATOM 700 N N . ARG A 1 91 ? 35.062 29.344 0.728 1 36.06 91 ARG A N 1
ATOM 701 C CA . ARG A 1 91 ? 36.375 29.281 0.053 1 36.06 91 ARG A CA 1
ATOM 702 C C . ARG A 1 91 ? 37.031 30.656 0.058 1 36.06 91 ARG A C 1
ATOM 704 O O . ARG A 1 91 ? 38.25 30.75 -0.142 1 36.06 91 ARG A O 1
ATOM 711 N N . GLY A 1 92 ? 36.281 31.719 -0.263 1 35.69 92 GLY A N 1
ATOM 712 C CA . GLY A 1 92 ? 37.062 32.594 -1.097 1 35.69 92 GLY A CA 1
ATOM 713 C C . GLY A 1 92 ? 38.219 33.281 -0.341 1 35.69 92 GLY A C 1
ATOM 714 O O . GLY A 1 92 ? 38.688 34.344 -0.746 1 35.69 92 GLY A O 1
ATOM 715 N N . VAL A 1 93 ? 38.531 33.062 0.974 1 36.66 93 VAL A N 1
ATOM 716 C CA . VAL A 1 93 ? 39.562 33.969 1.443 1 36.66 93 VAL A CA 1
ATOM 717 C C . VAL A 1 93 ? 40.75 33.906 0.488 1 36.66 93 VAL A C 1
ATOM 719 O O . VAL A 1 93 ? 41.188 32.844 0.064 1 36.66 93 VAL A O 1
ATOM 722 N N . SER A 1 94 ? 41.125 35.156 -0.131 1 34.69 94 SER A N 1
ATOM 723 C CA . SER A 1 94 ? 42 35.875 -1.05 1 34.69 94 SER A CA 1
ATOM 724 C C . SER A 1 94 ? 43.469 35.562 -0.768 1 34.69 94 SER A C 1
ATOM 726 O O . SER A 1 94 ? 44 35.969 0.265 1 34.69 94 SER A O 1
ATOM 728 N N . ASN A 1 95 ? 43.938 34.344 -0.903 1 31.59 95 ASN A N 1
ATOM 729 C CA . ASN A 1 95 ? 45.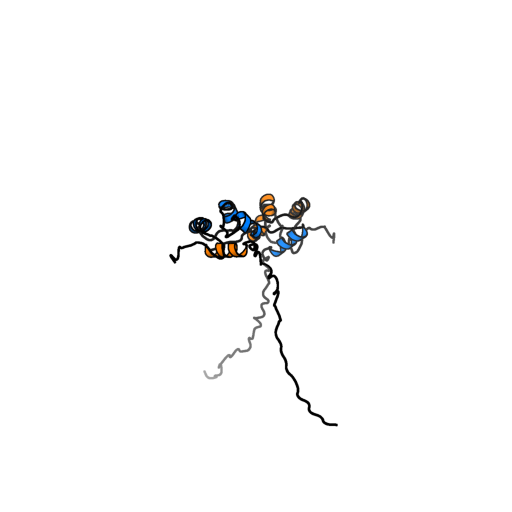406 34.156 -0.88 1 31.59 95 ASN A CA 1
ATOM 730 C C . ASN A 1 95 ? 46.094 35.031 -1.905 1 31.59 95 ASN A C 1
ATOM 732 O O . ASN A 1 95 ? 46.156 34.688 -3.09 1 31.59 95 ASN A O 1
ATOM 736 N N . ASP A 1 96 ? 45.719 36.375 -1.943 1 33.19 96 ASP A N 1
ATOM 737 C CA . ASP A 1 96 ? 46.406 37.25 -2.863 1 33.19 96 ASP A CA 1
ATOM 738 C C . ASP A 1 96 ? 47.938 37.219 -2.646 1 33.19 96 ASP A C 1
ATOM 740 O O . ASP A 1 96 ? 48.656 38.125 -3.113 1 33.19 96 ASP A O 1
ATOM 744 N N . THR A 1 97 ? 48.531 36.375 -1.948 1 31.91 97 THR A N 1
ATOM 745 C CA . THR A 1 97 ? 49.938 36.688 -1.741 1 31.91 97 THR A CA 1
ATOM 746 C C . THR A 1 97 ? 50.656 36.938 -3.076 1 31.91 97 THR A C 1
ATOM 748 O O . THR A 1 97 ? 51.625 37.688 -3.139 1 31.91 97 THR A O 1
ATOM 751 N N . ARG A 1 98 ? 50.5 36 -3.977 1 29.23 98 ARG A N 1
ATOM 752 C CA . ARG A 1 98 ? 51.781 35.688 -4.633 1 29.23 98 ARG A CA 1
ATOM 753 C C . ARG A 1 98 ? 52.156 36.719 -5.672 1 29.23 98 ARG A C 1
ATOM 755 O O . ARG A 1 98 ? 53.094 36.562 -6.426 1 29.23 98 ARG A O 1
ATOM 762 N N . GLU A 1 99 ? 51.625 38.031 -5.723 1 32.16 99 GLU A N 1
ATOM 763 C CA . GLU A 1 99 ? 51.969 38.75 -6.938 1 32.16 99 GLU A CA 1
ATOM 764 C C . GLU A 1 99 ? 53.469 38.812 -7.156 1 32.16 99 GLU A C 1
ATOM 766 O O . GLU A 1 99 ? 54.219 39.219 -6.258 1 32.16 99 GLU A O 1
ATOM 771 N N . GLY A 1 100 ? 54.031 38.125 -8.07 1 32.41 100 GLY A N 1
ATOM 772 C CA . GLY A 1 100 ? 55.25 37.906 -8.836 1 32.41 100 GLY A CA 1
ATOM 773 C C . GLY A 1 100 ? 55.812 39.188 -9.43 1 32.41 100 GLY A C 1
ATOM 774 O O . GLY A 1 100 ? 56.688 39.156 -10.297 1 32.41 100 GLY A O 1
ATOM 775 N N . THR A 1 101 ? 55.156 40.406 -9.344 1 34.62 101 THR A N 1
ATOM 776 C CA . THR A 1 101 ? 55.562 41.25 -10.461 1 34.62 101 THR A CA 1
ATOM 777 C C . THR A 1 101 ? 57.062 41.469 -10.469 1 34.62 101 THR A C 1
ATOM 779 O O . THR A 1 101 ? 57.688 41.656 -9.406 1 34.62 101 THR A O 1
ATOM 782 N N . GLY A 1 102 ? 57.75 41.312 -11.617 1 32.81 102 GLY A N 1
ATOM 783 C CA . GLY A 1 102 ? 58.844 41.312 -12.578 1 32.81 102 GLY A CA 1
ATOM 784 C C . GLY A 1 102 ? 59.719 42.562 -12.539 1 32.81 102 GLY A C 1
ATOM 785 O O . GLY A 1 102 ? 59.344 43.562 -11.914 1 32.81 102 GLY A O 1
ATOM 786 N N . LEU A 1 103 ? 60.5 42.812 -13.625 1 36.81 103 LEU A N 1
ATOM 787 C CA . LEU A 1 103 ? 61.844 43.219 -14.055 1 36.81 103 LEU A CA 1
ATOM 788 C C . LEU A 1 103 ? 61.906 44.75 -14.219 1 36.81 103 LEU A C 1
ATOM 790 O O . LEU A 1 103 ? 62.844 45.25 -14.82 1 36.81 103 LEU A O 1
ATOM 794 N N . SER A 1 104 ? 61.094 45.625 -13.578 1 34.59 104 SER A N 1
ATOM 795 C CA . SER A 1 104 ? 61.281 46.938 -14.164 1 34.59 104 SER A CA 1
ATOM 796 C C . SER A 1 104 ? 62.656 47.5 -13.82 1 34.59 104 SER A C 1
ATOM 798 O O . SER A 1 104 ? 62.812 48.281 -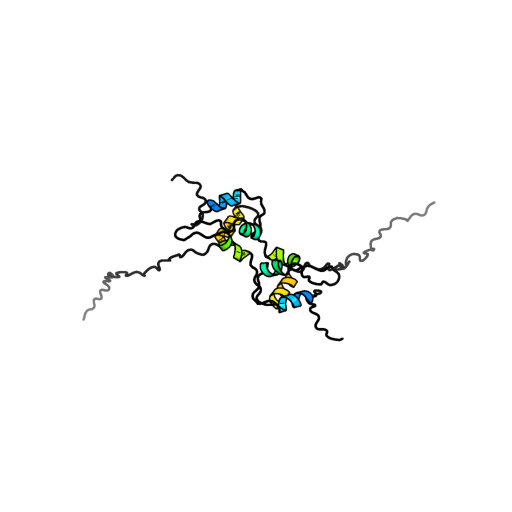12.898 1 34.59 104 SER A O 1
ATOM 800 N N . GLU A 1 105 ? 63.719 46.75 -13.875 1 33.12 105 GLU A N 1
ATOM 801 C CA . GLU A 1 105 ? 65 47.375 -13.562 1 33.12 105 GLU A CA 1
ATOM 802 C C . GLU A 1 105 ? 65.25 48.594 -14.438 1 33.12 105 GLU A C 1
ATOM 804 O O . GLU A 1 105 ? 65.688 49.625 -13.938 1 33.12 105 GLU A O 1
ATOM 809 N N . SER A 1 106 ? 65.625 48.469 -15.734 1 36.53 106 SER A N 1
ATOM 810 C CA . SER A 1 106 ? 66.875 49.156 -16.203 1 36.53 106 SER A CA 1
ATOM 811 C C . SER A 1 106 ? 66.625 50.656 -16.406 1 36.53 106 SER A C 1
ATOM 813 O O . SER A 1 106 ? 65.438 51.062 -16.609 1 36.53 106 SER A O 1
ATOM 815 N N . GLU A 1 107 ? 67.75 51.594 -16.422 1 35.12 107 GLU A N 1
ATOM 816 C CA . GLU A 1 107 ? 68.312 52.969 -16.453 1 35.12 107 GLU A CA 1
ATOM 817 C C . GLU A 1 107 ? 67.812 53.719 -17.688 1 35.12 107 GLU A C 1
ATOM 819 O O . GLU A 1 107 ? 67.312 54.844 -17.594 1 35.12 107 GLU A O 1
ATOM 824 N N . SER A 1 108 ? 68.438 53.219 -18.984 1 37.47 108 SER A N 1
ATOM 825 C CA . SER A 1 108 ? 69.438 53.906 -19.797 1 37.47 108 SER A CA 1
ATOM 826 C C . SER A 1 108 ? 68.75 54.812 -20.844 1 37.47 108 SER A C 1
ATOM 828 O O . SER A 1 108 ? 69.438 55.625 -21.453 1 37.47 108 SER A O 1
ATOM 830 N N . PHE A 1 109 ? 67.438 54.75 -21.438 1 31.16 109 PHE A N 1
ATOM 831 C CA . PHE A 1 109 ? 67.688 55.906 -22.281 1 31.16 109 PHE A CA 1
ATOM 832 C C . PHE A 1 109 ? 67.625 57.219 -21.484 1 31.16 109 PHE A C 1
ATOM 834 O O . PHE A 1 109 ? 66.875 57.281 -20.5 1 31.16 109 PHE A O 1
ATOM 841 N N . MET B 1 1 ? 2.844 35.688 24.734 1 28.36 1 MET B N 1
ATOM 842 C CA . MET B 1 1 ? 2.781 34.969 23.453 1 28.36 1 MET B CA 1
ATOM 843 C C . MET B 1 1 ? 1.616 34 23.438 1 28.36 1 MET B C 1
ATOM 845 O O . MET B 1 1 ? 1.44 33.219 24.391 1 28.36 1 MET B O 1
ATOM 849 N N . ALA B 1 2 ? 0.345 34.344 23.281 1 38.31 2 ALA B N 1
ATOM 850 C CA . ALA B 1 2 ? -0.858 33.531 23.328 1 38.31 2 ALA B CA 1
ATOM 851 C C . ALA B 1 2 ? -0.594 32.125 22.734 1 38.31 2 ALA B C 1
ATOM 853 O O . ALA B 1 2 ? -0.007 32 21.656 1 38.31 2 ALA B O 1
ATOM 854 N N . THR B 1 3 ? -0.12 31.078 23.391 1 40.66 3 THR B N 1
ATOM 855 C CA . THR B 1 3 ? 0.178 29.672 23.203 1 40.66 3 THR B CA 1
ATOM 856 C C . THR B 1 3 ? -0.892 29 22.344 1 40.66 3 THR B C 1
ATOM 858 O O . THR B 1 3 ? -1.988 28.703 22.828 1 40.66 3 THR B O 1
ATOM 861 N N . GLY B 1 4 ? -1.653 29.531 21.453 1 41.59 4 GLY B N 1
ATOM 862 C CA . GLY B 1 4 ? -2.684 29.234 20.469 1 41.59 4 GLY B CA 1
ATOM 863 C C . GLY B 1 4 ? -2.576 27.828 19.906 1 41.59 4 GLY B C 1
ATOM 864 O O . GLY B 1 4 ? -1.478 27.281 19.797 1 41.59 4 GLY B O 1
ATOM 865 N N . ASP B 1 5 ? -3.438 26.75 20.234 1 51.38 5 ASP B N 1
ATOM 866 C CA . ASP B 1 5 ? -3.668 25.344 19.906 1 51.38 5 ASP B CA 1
ATOM 867 C C . ASP B 1 5 ? -3.24 25.047 18.469 1 51.38 5 ASP B C 1
ATOM 869 O O . ASP B 1 5 ? -4.043 25.156 17.531 1 51.38 5 ASP B O 1
ATOM 873 N N . THR B 1 6 ? -2.283 25.594 17.844 1 68.31 6 THR B N 1
ATOM 874 C CA . THR B 1 6 ? -1.973 25.547 16.422 1 68.31 6 THR B CA 1
ATOM 875 C C . THR B 1 6 ? -1.613 24.125 15.992 1 68.31 6 THR B C 1
ATOM 877 O O . THR B 1 6 ? -0.739 23.5 16.594 1 68.31 6 THR B O 1
ATOM 880 N N . ASP B 1 7 ? -2.432 23.422 15.422 1 88.38 7 ASP B N 1
ATOM 881 C CA . ASP B 1 7 ? -2.254 22.141 14.75 1 88.38 7 ASP B CA 1
ATOM 882 C C . ASP B 1 7 ? -1.064 22.172 13.797 1 88.38 7 ASP B C 1
ATOM 884 O O . ASP B 1 7 ? -1.079 21.516 12.758 1 88.38 7 ASP B O 1
ATOM 888 N N . ARG B 1 8 ? -0.038 23.141 14.297 1 91.88 8 ARG B N 1
ATOM 889 C CA . ARG B 1 8 ? 1.136 23.25 13.438 1 91.88 8 ARG B CA 1
ATOM 890 C C . ARG B 1 8 ? 2.33 22.516 14.039 1 91.88 8 ARG B C 1
ATOM 892 O O . ARG B 1 8 ? 2.592 22.625 15.234 1 91.88 8 ARG B O 1
ATOM 899 N N . GLU B 1 9 ? 2.846 21.688 13.242 1 91.62 9 GLU B N 1
ATOM 900 C CA . GLU B 1 9 ? 4.035 20.922 13.586 1 91.62 9 GLU B CA 1
ATOM 901 C C . GLU B 1 9 ? 5.035 20.906 12.438 1 91.62 9 GLU B C 1
ATOM 903 O O . GLU B 1 9 ? 4.699 20.516 11.32 1 91.62 9 GLU B O 1
ATOM 908 N N . GLU B 1 10 ? 6.379 21.469 12.688 1 90.25 10 GLU B N 1
ATOM 909 C CA . GLU B 1 10 ? 7.457 21.438 11.703 1 90.25 10 GLU B CA 1
ATOM 910 C C . GLU B 1 10 ? 7.047 22.141 10.414 1 90.25 10 GLU B C 1
ATOM 912 O O . GLU B 1 10 ? 7.285 21.625 9.312 1 90.25 10 GLU B O 1
ATOM 917 N N . GLY B 1 11 ? 6.398 23.25 10.555 1 91.88 11 GLY B N 1
ATOM 918 C CA . GLY B 1 11 ? 6.031 24.031 9.391 1 91.88 11 GLY B CA 1
ATOM 919 C C . GLY B 1 11 ? 4.801 23.5 8.68 1 91.88 11 GLY B C 1
ATOM 920 O O . GLY B 1 11 ? 4.395 24.047 7.645 1 91.88 11 GLY B O 1
ATOM 921 N N . VAL B 1 12 ? 4.238 22.438 9.32 1 94.31 12 VAL B N 1
ATOM 922 C CA . VAL B 1 12 ? 3.033 21.859 8.734 1 94.31 12 VAL B CA 1
ATOM 923 C C . VAL B 1 12 ? 1.824 22.203 9.602 1 94.31 12 VAL B C 1
ATOM 925 O O . VAL B 1 12 ? 1.893 22.125 10.836 1 94.31 12 VAL B O 1
ATOM 928 N N . ASP B 1 13 ? 0.738 22.594 8.898 1 95.94 13 ASP B N 1
ATOM 929 C CA . ASP B 1 13 ? -0.513 22.891 9.594 1 95.94 13 ASP B CA 1
ATOM 930 C C . ASP B 1 13 ? -1.507 21.75 9.445 1 95.94 13 ASP B C 1
ATOM 932 O O . ASP B 1 13 ? -1.992 21.469 8.344 1 95.94 13 ASP B O 1
ATOM 936 N N . PHE B 1 14 ? -1.917 21.109 10.609 1 96.94 14 PHE B N 1
ATOM 937 C CA . PHE B 1 14 ? -2.787 19.938 10.625 1 96.94 14 PHE B CA 1
ATOM 938 C C . PHE B 1 14 ? -4.227 20.344 10.938 1 96.94 14 PHE B C 1
ATOM 940 O O . PHE B 1 14 ? -5.098 19.484 11.07 1 96.94 14 PHE B O 1
ATOM 947 N N . ALA B 1 15 ? -4.547 21.578 10.969 1 95.75 15 ALA B N 1
ATOM 948 C CA . ALA B 1 15 ? -5.848 22.047 11.445 1 95.75 15 ALA B CA 1
ATOM 949 C C . ALA B 1 15 ? -6.984 21.406 10.656 1 95.75 15 ALA B C 1
ATOM 951 O O . ALA B 1 15 ? -7.902 20.812 11.242 1 95.75 15 ALA B O 1
ATOM 952 N N . GLU B 1 16 ? -6.871 21.484 9.352 1 96.56 16 GLU B N 1
ATOM 953 C CA . GLU B 1 16 ? -7.922 20.906 8.523 1 96.56 16 GLU B CA 1
ATOM 954 C C . GLU B 1 16 ? -7.953 19.375 8.648 1 96.56 16 GLU B C 1
ATOM 956 O O . GLU B 1 16 ? -9.023 18.781 8.789 1 96.56 16 GLU B O 1
ATOM 961 N N . ILE B 1 17 ? -6.781 18.781 8.688 1 97.12 17 ILE B N 1
ATOM 962 C CA . ILE B 1 17 ? -6.688 17.328 8.719 1 97.12 17 ILE B CA 1
ATOM 963 C C . ILE B 1 17 ? -7.164 16.797 10.07 1 97.12 17 ILE B C 1
ATOM 965 O O . ILE B 1 17 ? -7.824 15.758 10.141 1 97.12 17 ILE B O 1
ATOM 969 N N . ASN B 1 18 ? -6.84 17.469 11.094 1 96.44 18 ASN B N 1
ATOM 970 C CA . ASN B 1 18 ? -7.297 17.062 12.414 1 96.44 18 ASN B CA 1
ATOM 971 C C . ASN B 1 18 ? -8.82 17.047 12.508 1 96.44 18 ASN B C 1
ATOM 973 O O . ASN B 1 18 ? -9.398 16.172 13.156 1 96.44 18 ASN B O 1
ATOM 977 N N . GLN B 1 19 ? -9.367 18.016 11.914 1 96.06 19 GLN B N 1
ATOM 978 C CA . GLN B 1 19 ? -10.828 18.016 11.883 1 96.06 19 GLN B CA 1
ATOM 979 C C . GLN B 1 19 ? -11.367 16.734 11.258 1 96.06 19 GLN B C 1
ATOM 981 O O . GLN B 1 19 ? -12.375 16.188 11.719 1 96.06 19 GLN B O 1
ATOM 986 N N . VAL B 1 20 ? -10.672 16.203 10.25 1 96.5 20 VAL B N 1
ATOM 987 C CA . VAL B 1 20 ? -11.047 14.961 9.578 1 96.5 20 VAL B CA 1
ATOM 988 C C . VAL B 1 20 ? -10.789 13.773 10.508 1 96.5 20 VAL B C 1
ATOM 990 O O . VAL B 1 20 ? -11.68 12.945 10.727 1 96.5 20 VAL B O 1
ATOM 993 N N . LEU B 1 21 ? -9.672 13.727 11.148 1 97.06 21 LEU B N 1
ATOM 994 C CA . LEU B 1 21 ? -9.227 12.57 11.906 1 97.06 21 LEU B CA 1
ATOM 995 C C . LEU B 1 21 ? -10.016 12.422 13.203 1 97.06 21 LEU B C 1
ATOM 997 O O . LEU B 1 21 ? -10.242 11.305 13.672 1 97.06 21 LEU B O 1
ATOM 1001 N N . GLU B 1 22 ? -10.414 13.461 13.727 1 96.81 22 GLU B N 1
ATOM 1002 C CA . GLU B 1 22 ? -11.172 13.438 14.969 1 96.81 22 GLU B CA 1
ATOM 1003 C C . GLU B 1 22 ? -12.539 12.797 14.773 1 96.81 22 GLU B C 1
ATOM 1005 O O . GLU B 1 22 ? -13.141 12.297 15.727 1 96.81 22 GLU B O 1
ATOM 1010 N N . GLY B 1 23 ? -12.953 12.773 13.484 1 95.62 23 GLY B N 1
ATOM 1011 C CA . GLY B 1 23 ? -14.234 12.172 13.18 1 95.62 23 GLY B CA 1
ATOM 1012 C C . GLY B 1 23 ? -14.133 10.719 12.742 1 95.62 23 GLY B C 1
ATOM 1013 O O . GLY B 1 23 ? -15.148 10.047 12.547 1 95.62 23 GLY B O 1
ATOM 1014 N N . LEU B 1 24 ? -13.016 10.273 12.695 1 95.62 24 LEU B N 1
ATOM 1015 C CA . LEU B 1 24 ? -12.797 8.914 12.195 1 95.62 24 LEU B CA 1
ATOM 1016 C C . LEU B 1 24 ? -12.836 7.906 13.344 1 95.62 24 LEU B C 1
ATOM 1018 O O . LEU B 1 24 ? -12.453 8.227 14.469 1 95.62 24 LEU B O 1
ATOM 1022 N N . SER B 1 25 ? -13.414 6.695 12.977 1 95.94 25 SER B N 1
ATOM 1023 C CA . SER B 1 25 ? -13.234 5.523 13.836 1 95.94 25 SER B CA 1
ATOM 1024 C C . SER B 1 25 ? -11.992 4.734 13.43 1 95.94 25 SER B C 1
ATOM 1026 O O . SER B 1 25 ? -11.891 4.266 12.297 1 95.94 25 SER B O 1
ATOM 1028 N N . PHE B 1 26 ? -11.195 4.586 14.539 1 96 26 PHE B N 1
ATOM 1029 C CA . PHE B 1 26 ? -9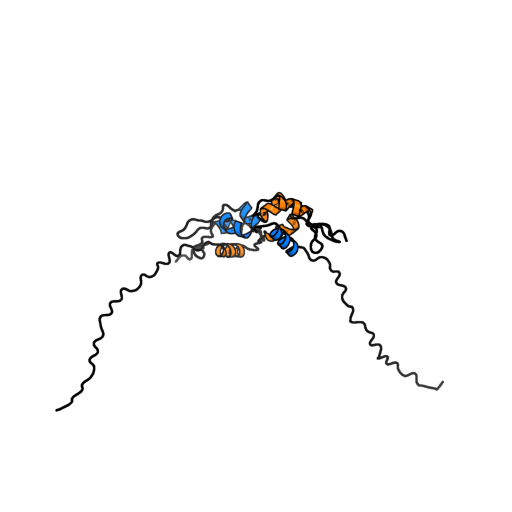.969 3.857 14.258 1 96 26 PHE B CA 1
ATOM 1030 C C . PHE B 1 26 ? -10.117 2.383 14.609 1 96 26 PHE B C 1
ATOM 1032 O O . PHE B 1 26 ? -10.875 2.027 15.508 1 96 26 PHE B O 1
ATOM 1039 N N . PRO B 1 27 ? -9.266 1.53 13.75 1 96.12 27 PRO B N 1
ATOM 1040 C CA . PRO B 1 27 ? -8.227 1.852 12.773 1 96.12 27 PRO B CA 1
ATOM 1041 C C . PRO B 1 27 ? -8.797 2.225 11.406 1 96.12 27 PRO B C 1
ATOM 1043 O O . PRO B 1 27 ? -9.922 1.836 11.078 1 96.12 27 PRO B O 1
ATOM 1046 N N . VAL B 1 28 ? -8.008 3.035 10.523 1 94.25 28 VAL B N 1
ATOM 1047 C CA . VAL B 1 28 ? -8.32 3.418 9.148 1 94.25 28 VAL B CA 1
ATOM 1048 C C . VAL B 1 28 ? -7.172 3.023 8.227 1 94.25 28 VAL B C 1
ATOM 1050 O O . VAL B 1 28 ? -6 3.115 8.609 1 94.25 28 VAL B O 1
ATOM 1053 N N . THR B 1 29 ? -7.504 2.637 6.965 1 91.44 29 THR B N 1
ATOM 1054 C CA . THR B 1 29 ? -6.469 2.289 6 1 91.44 29 THR B CA 1
ATOM 1055 C C . THR B 1 29 ? -6.066 3.508 5.176 1 91.44 29 THR B C 1
ATOM 1057 O O . THR B 1 29 ? -6.836 4.465 5.055 1 91.44 29 THR B O 1
ATOM 1060 N N . ASN B 1 30 ? -4.855 3.33 4.652 1 90.88 30 ASN B N 1
ATOM 1061 C CA . ASN B 1 30 ? -4.391 4.352 3.717 1 90.88 30 ASN B CA 1
ATOM 1062 C C . ASN B 1 30 ? -5.383 4.555 2.572 1 90.88 30 ASN B C 1
ATOM 1064 O O . ASN B 1 30 ? -5.695 5.688 2.211 1 90.88 30 ASN B O 1
ATOM 1068 N N . ASP B 1 31 ? -5.91 3.453 2.098 1 86.69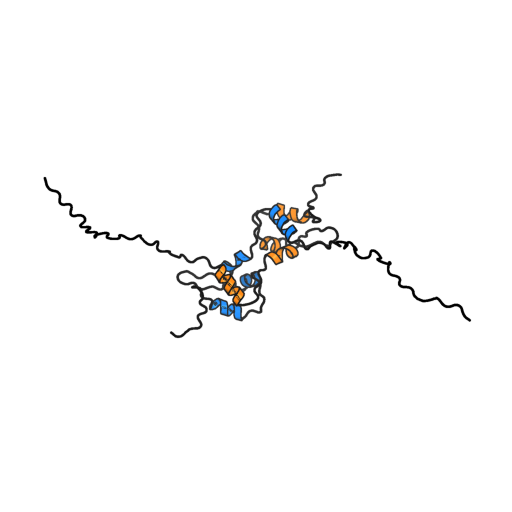 31 ASP B N 1
ATOM 1069 C CA . ASP B 1 31 ? -6.84 3.514 0.976 1 86.69 31 ASP B CA 1
ATOM 1070 C C . ASP B 1 31 ? -8.102 4.285 1.351 1 86.69 31 ASP B C 1
ATOM 1072 O O . ASP B 1 31 ? -8.594 5.102 0.567 1 86.69 31 ASP B O 1
ATOM 1076 N N . GLU B 1 32 ? -8.609 4.039 2.49 1 88.88 32 GLU B N 1
ATOM 1077 C CA . GLU B 1 32 ? -9.805 4.727 2.965 1 88.88 32 GLU B CA 1
ATOM 1078 C C . GLU B 1 32 ? -9.562 6.223 3.113 1 88.88 32 GLU B C 1
ATOM 1080 O O . GLU B 1 32 ? -10.398 7.035 2.707 1 88.88 32 GLU B O 1
ATOM 1085 N N . LEU B 1 33 ? -8.406 6.543 3.67 1 94.25 33 LEU B N 1
ATOM 1086 C CA . LEU B 1 33 ? -8.055 7.945 3.842 1 94.25 33 LEU B CA 1
ATOM 1087 C C . LEU B 1 33 ? -7.988 8.664 2.496 1 94.25 33 LEU B C 1
ATOM 1089 O O . LEU B 1 33 ? -8.555 9.742 2.336 1 94.25 33 LEU B O 1
ATOM 1093 N N . VAL B 1 34 ? -7.359 8.047 1.575 1 92.5 34 VAL B N 1
ATOM 1094 C CA . VAL B 1 34 ? -7.141 8.648 0.267 1 92.5 34 VAL B CA 1
ATOM 1095 C C . VAL B 1 34 ? -8.461 8.719 -0.501 1 92.5 34 VAL B C 1
ATOM 1097 O O . VAL B 1 34 ? -8.773 9.742 -1.114 1 92.5 34 VAL B O 1
ATOM 1100 N N . GLU B 1 35 ? -9.211 7.695 -0.441 1 89.44 35 GLU B N 1
ATOM 1101 C CA . GLU B 1 35 ? -10.453 7.621 -1.209 1 89.44 35 GLU B CA 1
ATOM 1102 C C . GLU B 1 35 ? -11.484 8.617 -0.69 1 89.44 35 GLU B C 1
ATOM 1104 O O . GLU B 1 35 ? -12.172 9.273 -1.477 1 89.44 35 GLU B O 1
ATOM 1109 N N . ARG B 1 36 ? -11.57 8.742 0.586 1 94.75 36 ARG B N 1
ATOM 1110 C CA . ARG B 1 36 ? -12.656 9.516 1.188 1 94.75 36 ARG B CA 1
ATOM 111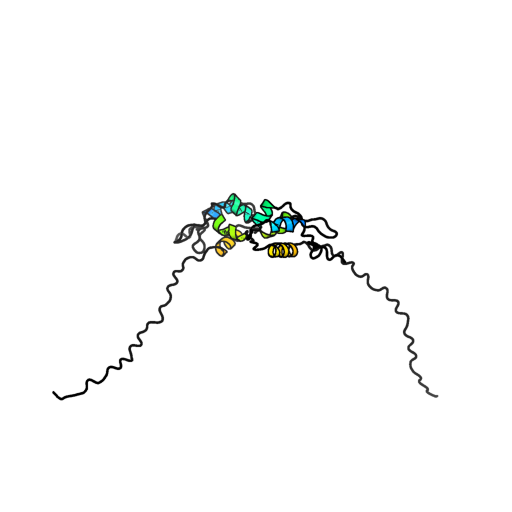1 C C . ARG B 1 36 ? -12.227 10.961 1.425 1 94.75 36 ARG B C 1
ATOM 1113 O O . ARG B 1 36 ? -13.039 11.883 1.299 1 94.75 36 ARG B O 1
ATOM 1120 N N . TYR B 1 37 ? -10.969 11.172 1.743 1 96.88 37 TYR B N 1
ATOM 1121 C CA . TYR B 1 37 ? -10.539 12.492 2.172 1 96.88 37 TYR B CA 1
ATOM 1122 C C . TYR B 1 37 ? -9.328 12.961 1.364 1 96.88 37 TYR B C 1
ATOM 1124 O O . TYR B 1 37 ? -8.562 13.812 1.816 1 96.88 37 TYR B O 1
ATOM 1132 N N . GLY B 1 38 ? -9.133 12.43 0.201 1 96.75 38 GLY B N 1
ATOM 1133 C CA . GLY B 1 38 ? -7.965 12.688 -0.623 1 96.75 38 GLY B CA 1
ATOM 1134 C C . GLY B 1 38 ? -7.793 14.156 -0.971 1 96.75 38 GLY B C 1
ATOM 1135 O O . GLY B 1 38 ? -6.672 14.625 -1.174 1 96.75 38 GLY B O 1
ATOM 1136 N N . ASP B 1 39 ? -8.828 14.938 -0.916 1 97.81 39 ASP B N 1
ATOM 1137 C CA . ASP B 1 39 ? -8.805 16.328 -1.362 1 97.81 39 ASP B CA 1
ATOM 1138 C C . ASP B 1 39 ? -8.5 17.266 -0.201 1 97.81 39 ASP B C 1
ATOM 1140 O O . ASP B 1 39 ? -8.219 18.453 -0.412 1 97.81 39 ASP B O 1
ATOM 1144 N N . ARG B 1 40 ? -8.469 16.719 0.982 1 98.19 40 ARG B N 1
ATOM 1145 C CA . ARG B 1 40 ? -8.125 17.547 2.135 1 98.19 40 ARG B CA 1
ATOM 1146 C C . ARG B 1 40 ? -6.641 17.891 2.137 1 98.19 40 ARG B C 1
ATOM 1148 O O . ARG B 1 40 ? -5.812 17.125 1.654 1 98.19 40 ARG B O 1
ATOM 1155 N N . GLU B 1 41 ? -6.355 19.094 2.729 1 97.62 41 GLU B N 1
ATOM 1156 C CA . GLU B 1 41 ? -5.016 19.641 2.516 1 97.62 41 GLU B CA 1
ATOM 1157 C C . GLU B 1 41 ? -4.281 19.828 3.838 1 97.62 41 GLU B C 1
ATOM 1159 O O . GLU B 1 41 ? -4.883 20.219 4.84 1 97.62 41 GLU B O 1
ATOM 1164 N N . PHE B 1 42 ? -2.918 19.453 3.746 1 96.38 42 PHE B N 1
ATOM 1165 C CA . PHE B 1 42 ? -1.946 19.922 4.727 1 96.38 42 PHE B CA 1
ATOM 1166 C C . PHE B 1 42 ? -1.46 21.328 4.379 1 96.38 42 PHE B C 1
ATOM 1168 O O . PHE B 1 42 ? -0.946 21.547 3.281 1 96.38 42 PHE B O 1
ATOM 1175 N N . GLY B 1 43 ? -1.654 22.297 5.34 1 95.25 43 GLY B N 1
ATOM 1176 C CA . GLY B 1 43 ? -0.976 23.578 5.176 1 95.25 43 GLY B CA 1
ATOM 1177 C C . GLY B 1 43 ? 0.521 23.484 5.41 1 95.25 43 GLY B C 1
ATOM 1178 O O . GLY B 1 43 ? 0.984 22.672 6.207 1 95.25 43 GLY B O 1
ATOM 1179 N N . ARG B 1 44 ? 1.208 24.375 4.531 1 94 44 ARG B N 1
ATOM 1180 C CA . ARG B 1 44 ? 2.656 24.406 4.703 1 94 44 ARG B CA 1
ATOM 1181 C C . ARG B 1 44 ? 3.168 25.844 4.766 1 94 44 ARG B C 1
ATOM 1183 O O . ARG B 1 44 ? 2.633 26.719 4.098 1 94 44 ARG B O 1
ATOM 1190 N N . THR B 1 45 ? 4.227 25.891 5.582 1 89.75 45 THR B N 1
ATOM 1191 C CA . THR B 1 45 ? 4.84 27.219 5.684 1 89.75 45 THR B CA 1
ATOM 1192 C C . THR B 1 45 ? 5.664 27.531 4.438 1 89.75 45 THR B C 1
ATOM 1194 O O . THR B 1 45 ? 6.469 26.703 4 1 89.75 45 THR B O 1
ATOM 1197 N N . ASN B 1 46 ? 5.535 28.641 3.693 1 88.5 46 ASN B N 1
ATOM 1198 C CA . ASN B 1 46 ? 6.309 29.219 2.6 1 88.5 46 ASN B CA 1
ATOM 1199 C C . ASN B 1 46 ? 6.129 28.422 1.308 1 88.5 46 ASN B C 1
ATOM 1201 O O . ASN B 1 46 ? 6.828 28.672 0.323 1 88.5 46 ASN B O 1
ATOM 1205 N N . VAL B 1 47 ? 5.336 27.406 1.401 1 91.06 47 VAL B N 1
ATOM 1206 C CA . VAL B 1 47 ? 5.059 26.656 0.178 1 91.06 47 VAL B CA 1
ATOM 1207 C C . VAL B 1 47 ? 3.568 26.344 0.094 1 91.06 47 VAL B C 1
ATOM 1209 O O . VAL B 1 47 ? 2.83 26.531 1.062 1 91.06 47 VAL B O 1
ATOM 1212 N N . GLY B 1 48 ? 3.078 25.969 -1.062 1 94.81 48 GLY B N 1
ATOM 1213 C CA . GLY B 1 48 ? 1.679 25.625 -1.276 1 94.81 48 GLY B CA 1
ATOM 1214 C C . GLY B 1 48 ? 1.239 24.391 -0.515 1 94.81 48 GLY B C 1
ATOM 1215 O O . GLY B 1 48 ? 2.068 23.562 -0.142 1 94.81 48 GLY B O 1
ATOM 1216 N N . PRO B 1 49 ? -0.011 24.234 -0.24 1 95.88 49 PRO B N 1
ATOM 1217 C CA . PRO B 1 49 ? -0.533 23.062 0.467 1 95.88 49 PRO B CA 1
ATOM 1218 C C . PRO B 1 49 ? -0.354 21.766 -0.323 1 95.88 49 PRO B C 1
ATOM 1220 O O . PRO B 1 49 ? -0.055 21.812 -1.52 1 95.88 49 PRO B O 1
ATOM 1223 N N . ILE B 1 50 ? -0.431 20.625 0.365 1 96.75 50 ILE B N 1
ATOM 1224 C CA . ILE B 1 50 ? -0.396 19.312 -0.254 1 96.75 50 ILE B CA 1
ATOM 1225 C C . ILE B 1 50 ? -1.578 18.469 0.24 1 96.75 50 ILE B C 1
ATOM 1227 O O . ILE B 1 50 ? -1.936 18.531 1.419 1 96.75 50 ILE B O 1
ATOM 1231 N N . THR B 1 51 ? -2.154 17.672 -0.627 1 97.88 51 THR B N 1
ATOM 1232 C CA . THR B 1 51 ? -3.359 16.938 -0.283 1 97.88 51 THR B CA 1
ATOM 1233 C C . THR B 1 51 ? -3.002 15.609 0.393 1 97.88 51 THR B C 1
ATOM 1235 O O . THR B 1 51 ? -1.858 15.156 0.314 1 97.88 51 THR B O 1
ATOM 1238 N N . ILE B 1 52 ? -4.062 15.031 1.038 1 96.88 52 ILE B N 1
ATOM 1239 C CA . ILE B 1 52 ? -3.932 13.68 1.588 1 96.88 52 ILE B CA 1
ATOM 1240 C C . ILE B 1 52 ? -3.549 12.703 0.478 1 96.88 52 ILE B C 1
ATOM 1242 O O . ILE B 1 52 ? -2.635 11.898 0.643 1 96.88 52 ILE B O 1
ATOM 1246 N N . ALA B 1 53 ? -4.164 12.797 -0.71 1 95.12 53 ALA B N 1
ATOM 1247 C CA . ALA B 1 53 ? -3.902 11.906 -1.835 1 95.12 53 ALA B CA 1
ATOM 1248 C C . ALA B 1 53 ? -2.461 12.039 -2.316 1 95.12 53 ALA B C 1
ATOM 1250 O O . ALA B 1 53 ? -1.758 11.039 -2.479 1 95.12 53 ALA B O 1
ATOM 1251 N N . ASP B 1 54 ? -2.027 13.273 -2.477 1 94.56 54 ASP B N 1
ATOM 1252 C CA . ASP B 1 54 ? -0.667 13.5 -2.953 1 94.56 54 ASP B CA 1
ATOM 1253 C C . ASP B 1 54 ? 0.359 12.891 -2.004 1 94.56 54 ASP B C 1
ATOM 1255 O O . ASP B 1 54 ? 1.391 12.375 -2.443 1 94.56 54 ASP B O 1
ATOM 1259 N N . LEU B 1 55 ? 0.01 12.961 -0.725 1 93.75 55 LEU B N 1
ATOM 1260 C CA . LEU B 1 55 ? 0.975 12.547 0.287 1 93.75 55 LEU B CA 1
ATOM 1261 C C . LEU B 1 55 ? 0.917 11.039 0.507 1 93.75 55 LEU B C 1
ATOM 1263 O O . LEU B 1 55 ? 1.946 10.398 0.73 1 93.75 55 LEU B O 1
ATOM 1267 N N . PHE B 1 56 ? -0.187 10.43 0.432 1 91.81 56 PHE B N 1
ATOM 1268 C CA . PHE B 1 56 ? -0.34 9.07 0.938 1 91.81 56 PHE B CA 1
ATOM 1269 C C . PHE B 1 56 ? -0.518 8.078 -0.209 1 91.81 56 PHE B C 1
ATOM 1271 O O . PHE B 1 56 ? -0.35 6.871 -0.027 1 91.81 56 PHE B O 1
ATOM 1278 N N . GLU B 1 57 ? -0.889 8.469 -1.453 1 88.25 57 GLU B N 1
ATOM 1279 C CA . GLU B 1 57 ? -1.098 7.574 -2.586 1 88.25 57 GLU B CA 1
ATOM 1280 C C . GLU B 1 57 ? 0.15 6.746 -2.871 1 88.25 57 GLU B C 1
ATOM 1282 O O . GLU B 1 57 ? 0.062 5.535 -3.084 1 88.25 57 GLU B O 1
ATOM 1287 N N . PRO B 1 58 ? 1.326 7.418 -2.76 1 84.31 58 PRO B N 1
ATOM 1288 C CA . PRO B 1 58 ? 2.525 6.637 -3.076 1 84.31 58 PRO B CA 1
ATOM 1289 C C . PRO B 1 58 ? 2.793 5.527 -2.061 1 84.31 58 PRO B C 1
ATOM 1291 O O . PRO B 1 58 ? 3.516 4.574 -2.359 1 84.31 58 PRO B O 1
ATOM 1294 N N . MET B 1 59 ? 2.344 5.68 -0.874 1 80.88 59 MET B N 1
ATOM 1295 C CA . MET B 1 59 ? 2.574 4.691 0.176 1 80.88 59 MET B CA 1
ATOM 1296 C C . MET B 1 59 ? 1.87 3.379 -0.149 1 80.88 59 MET B C 1
ATOM 1298 O O . MET B 1 59 ? 2.297 2.314 0.299 1 80.88 59 MET B O 1
ATOM 1302 N N . GLY B 1 60 ? 0.846 3.371 -0.866 1 69.62 60 GLY B N 1
ATOM 1303 C CA . GLY B 1 60 ? 0.056 2.195 -1.195 1 69.62 60 GLY B CA 1
ATOM 1304 C C . GLY B 1 60 ? 0.391 1.614 -2.557 1 69.62 60 GLY B C 1
ATOM 1305 O O . GLY B 1 60 ? -0.263 0.675 -3.014 1 69.62 60 GLY B O 1
ATOM 1306 N N . GLU B 1 61 ? 1.379 2.131 -3.23 1 77 61 GLU B N 1
ATOM 1307 C CA . GLU B 1 61 ? 1.485 1.809 -4.648 1 77 61 GLU B CA 1
ATOM 1308 C C . GLU B 1 61 ? 2.625 0.827 -4.91 1 77 61 GLU B C 1
ATOM 1310 O O . GLU B 1 61 ? 3.48 1.071 -5.762 1 77 61 GLU B O 1
ATOM 1315 N N . ASP B 1 62 ? 2.541 -0.301 -4.328 1 84.62 62 ASP B N 1
ATOM 1316 C CA . ASP B 1 62 ? 3.498 -1.286 -4.824 1 84.62 62 ASP B CA 1
ATOM 1317 C C . ASP B 1 62 ? 3.396 -1.438 -6.34 1 84.62 62 ASP B C 1
ATOM 1319 O O . ASP B 1 62 ? 2.301 -1.607 -6.879 1 84.62 62 ASP B O 1
ATOM 1323 N N . THR B 1 63 ? 4.672 -1.15 -7 1 91.12 63 THR B N 1
ATOM 1324 C CA . THR B 1 63 ? 4.734 -1.228 -8.453 1 91.12 63 THR B CA 1
ATOM 1325 C C . THR B 1 63 ? 5.582 -2.418 -8.891 1 91.12 63 THR B C 1
ATOM 1327 O O . THR B 1 63 ? 6.625 -2.701 -8.297 1 91.12 63 THR B O 1
ATOM 1330 N N . PHE B 1 64 ? 5.016 -3.137 -9.859 1 95.44 64 PHE B N 1
ATOM 1331 C CA . PHE B 1 64 ? 5.734 -4.266 -10.438 1 95.44 64 PHE B CA 1
ATOM 1332 C C . PHE B 1 64 ? 6.219 -3.932 -11.844 1 95.44 64 PHE B C 1
ATOM 1334 O O . PHE B 1 64 ? 5.445 -3.467 -12.68 1 95.44 64 PHE B O 1
ATOM 1341 N N . GLY B 1 65 ? 7.5 -4.242 -12.031 1 96.88 65 GLY B N 1
ATOM 1342 C CA . GLY B 1 65 ? 8.109 -3.9 -13.305 1 96.88 65 GLY B CA 1
ATOM 1343 C C . GLY B 1 65 ? 8.133 -5.055 -14.289 1 96.88 65 GLY B C 1
ATOM 1344 O O . GLY B 1 65 ? 8.539 -4.891 -15.438 1 96.88 65 GLY B O 1
ATOM 1345 N N . SER B 1 66 ? 7.777 -6.223 -13.836 1 97.19 66 SER B N 1
ATOM 1346 C CA . SER B 1 66 ? 7.828 -7.406 -14.688 1 97.19 66 SER B CA 1
ATOM 1347 C C . SER B 1 66 ? 6.961 -8.531 -14.125 1 97.19 66 SER B C 1
ATOM 1349 O O . SER B 1 66 ? 6.551 -8.484 -12.969 1 97.19 66 SER B O 1
ATOM 1351 N N . ILE B 1 67 ? 6.832 -9.547 -14.969 1 96.38 67 ILE B N 1
ATOM 1352 C CA . ILE B 1 67 ? 6.109 -10.75 -14.578 1 96.38 67 ILE B CA 1
ATOM 1353 C C . ILE B 1 67 ? 6.844 -11.438 -13.422 1 96.38 67 ILE B C 1
ATOM 1355 O O . ILE B 1 67 ? 6.219 -11.844 -12.445 1 96.38 67 ILE B O 1
ATOM 1359 N N . ASP B 1 68 ? 8.125 -11.422 -13.5 1 96.44 68 ASP B N 1
ATOM 1360 C CA . ASP B 1 68 ? 8.922 -12.094 -12.477 1 96.44 68 ASP B CA 1
ATOM 1361 C C . ASP B 1 68 ? 8.742 -11.422 -11.117 1 96.44 68 ASP B C 1
ATOM 1363 O O . ASP B 1 68 ? 8.688 -12.102 -10.086 1 96.44 68 ASP B O 1
ATOM 1367 N N . GLU B 1 69 ? 8.578 -10.18 -11.188 1 96.62 69 GLU B N 1
ATOM 1368 C CA . GLU B 1 69 ? 8.406 -9.453 -9.93 1 96.62 69 GLU B CA 1
ATOM 1369 C C . GLU B 1 69 ? 7.07 -9.789 -9.273 1 96.62 69 GLU B C 1
ATOM 1371 O O . GLU B 1 69 ? 6.996 -9.961 -8.055 1 96.62 69 GLU B O 1
ATOM 1376 N N . VAL B 1 70 ? 6.078 -9.977 -10.008 1 96 70 VAL B N 1
ATOM 1377 C CA . VAL B 1 70 ? 4.766 -10.344 -9.492 1 96 70 VAL B CA 1
ATOM 1378 C C . VAL B 1 70 ? 4.82 -11.758 -8.906 1 96 70 VAL B C 1
ATOM 1380 O O . VAL B 1 70 ? 4.336 -12 -7.797 1 96 70 VAL B O 1
ATOM 1383 N N . ARG B 1 71 ? 5.465 -12.633 -9.602 1 96.19 71 ARG B N 1
ATOM 1384 C CA . ARG B 1 71 ? 5.574 -14.016 -9.156 1 96.19 71 ARG B CA 1
ATOM 1385 C C . ARG B 1 71 ? 6.371 -14.117 -7.859 1 96.19 71 ARG B C 1
ATOM 1387 O O . ARG B 1 71 ? 5.977 -14.828 -6.938 1 96.19 71 ARG B O 1
ATOM 1394 N N . GLU B 1 72 ? 7.387 -13.398 -7.805 1 95.5 72 GLU B N 1
ATOM 1395 C CA . GLU B 1 72 ? 8.227 -13.398 -6.605 1 95.5 72 GLU B CA 1
ATOM 1396 C C . GLU B 1 72 ? 7.457 -12.867 -5.398 1 95.5 72 GLU B C 1
ATOM 1398 O O . GLU B 1 72 ? 7.512 -13.453 -4.312 1 95.5 72 GLU B O 1
ATOM 1403 N N . MET B 1 73 ? 6.727 -11.805 -5.645 1 95 73 MET B N 1
ATOM 1404 C CA . MET B 1 73 ? 5.926 -11.242 -4.559 1 95 73 MET B CA 1
ATOM 1405 C C . MET B 1 73 ? 4.828 -12.211 -4.133 1 95 73 MET B C 1
ATOM 1407 O O . MET B 1 73 ? 4.574 -12.383 -2.941 1 95 73 MET B O 1
ATOM 1411 N N . ALA B 1 74 ? 4.215 -12.836 -5.094 1 95.19 74 ALA B N 1
ATOM 1412 C CA . ALA B 1 74 ? 3.174 -13.82 -4.789 1 95.19 74 ALA B CA 1
ATOM 1413 C C . ALA B 1 74 ? 3.723 -14.945 -3.924 1 95.19 74 ALA B C 1
ATOM 1415 O O . ALA B 1 74 ? 3.123 -15.312 -2.908 1 95.19 74 ALA B O 1
ATOM 1416 N N . LEU B 1 75 ? 4.852 -15.43 -4.25 1 94.56 75 LEU B N 1
ATOM 1417 C CA . LEU B 1 75 ? 5.457 -16.531 -3.504 1 94.56 75 LEU B CA 1
ATOM 1418 C C . LEU B 1 75 ? 5.844 -16.078 -2.098 1 94.56 75 LEU B C 1
ATOM 1420 O O . LEU B 1 75 ? 5.691 -16.844 -1.138 1 94.56 75 LEU B O 1
ATOM 1424 N N . SER B 1 76 ? 6.234 -14.922 -2.045 1 91.94 76 SER B N 1
ATOM 1425 C CA . SER B 1 76 ? 6.629 -14.359 -0.755 1 91.94 76 SER B CA 1
ATOM 1426 C C . SER B 1 76 ? 5.426 -14.219 0.173 1 91.94 76 SER B C 1
ATOM 1428 O O . SER B 1 76 ? 5.543 -14.414 1.385 1 91.94 76 SER B O 1
ATOM 1430 N N . GLN B 1 77 ? 4.309 -13.875 -0.388 1 91.44 77 GLN B N 1
ATOM 1431 C CA . GLN B 1 77 ? 3.107 -13.602 0.39 1 91.44 77 GLN B CA 1
ATOM 1432 C C . GLN B 1 77 ? 2.26 -14.859 0.557 1 91.44 77 GLN B C 1
ATOM 1434 O O . GLN B 1 77 ? 1.256 -14.844 1.272 1 91.44 77 GLN B O 1
ATOM 1439 N N . MET B 1 78 ? 2.678 -15.898 -0.056 1 90.44 78 MET B N 1
ATOM 1440 C CA . MET B 1 78 ? 1.907 -17.141 -0.006 1 90.44 78 MET B CA 1
ATOM 1441 C C . MET B 1 78 ? 1.852 -17.688 1.416 1 90.44 78 MET B C 1
ATOM 1443 O O . MET B 1 78 ? 2.885 -17.828 2.074 1 90.44 78 MET B O 1
ATOM 1447 N N . PRO B 1 79 ? 0.581 -17.859 2.031 1 87.19 79 PRO B N 1
ATOM 1448 C CA . PRO B 1 79 ? 0.489 -18.453 3.367 1 87.19 79 PRO B CA 1
ATOM 1449 C C . PRO B 1 79 ? 1.123 -19.844 3.443 1 87.19 79 PRO B C 1
ATOM 1451 O O . PRO B 1 79 ? 1.09 -20.594 2.467 1 87.19 79 PRO B O 1
ATOM 1454 N N . GLY B 1 80 ? 2.01 -20.094 4.391 1 74.38 80 GLY B N 1
ATOM 1455 C CA . GLY B 1 80 ? 2.682 -21.359 4.613 1 74.38 80 GLY B CA 1
ATOM 1456 C C . GLY B 1 80 ? 1.748 -22.547 4.531 1 74.38 80 GLY B C 1
ATOM 1457 O O . GLY B 1 80 ? 0.562 -22.438 4.852 1 74.38 80 GLY B O 1
ATOM 1458 N N . GLU B 1 81 ? 1.784 -23.281 3.566 1 60.41 81 GLU B N 1
ATOM 1459 C CA . GLU B 1 81 ? 1.068 -24.547 3.568 1 60.41 81 GLU B CA 1
ATOM 1460 C C . GLU B 1 81 ? 1.214 -25.266 4.91 1 60.41 81 GLU B C 1
ATOM 1462 O O . GLU B 1 81 ? 2.176 -25.031 5.645 1 60.41 81 GLU B O 1
ATOM 1467 N N . SER B 1 82 ? 0.093 -25.891 5.5 1 50.66 82 SER B N 1
ATOM 1468 C CA . SER B 1 82 ? 0.156 -26.875 6.566 1 50.66 82 SER B CA 1
ATOM 1469 C C . SER B 1 82 ? 1.307 -27.859 6.348 1 50.66 82 SER B C 1
ATOM 1471 O O . SER B 1 82 ? 1.303 -28.625 5.379 1 50.66 82 SER B O 1
ATOM 1473 N N . VAL B 1 83 ? 2.58 -27.609 6.281 1 46.41 83 VAL B N 1
ATOM 1474 C CA . VAL B 1 83 ? 3.42 -28.719 6.738 1 46.41 83 VAL B CA 1
ATOM 1475 C C . VAL B 1 83 ? 2.705 -29.484 7.848 1 46.41 83 VAL B C 1
ATOM 1477 O O . VAL B 1 83 ? 2.42 -28.938 8.914 1 46.41 83 VAL B O 1
ATOM 1480 N N . GLY B 1 84 ? 1.661 -30.219 7.613 1 43.25 84 GLY B N 1
ATOM 1481 C CA . GLY B 1 84 ? 1.617 -31.344 8.547 1 43.25 84 GLY B CA 1
ATOM 1482 C C . GLY B 1 84 ? 2.994 -31.828 8.945 1 43.25 84 GLY B C 1
ATOM 1483 O O . GLY B 1 84 ? 3.52 -32.781 8.344 1 43.25 84 GLY B O 1
ATOM 1484 N N . ARG B 1 85 ? 3.941 -30.984 9.211 1 42.06 85 ARG B N 1
ATOM 1485 C CA . ARG B 1 85 ? 5.07 -31.672 9.844 1 42.06 85 ARG B CA 1
ATOM 1486 C C . ARG B 1 85 ? 4.59 -32.781 10.781 1 42.06 85 ARG B C 1
ATOM 1488 O O . ARG B 1 85 ? 3.828 -32.531 11.711 1 42.06 85 ARG B O 1
ATOM 1495 N N . LEU B 1 86 ? 4.293 -34 10.227 1 42.72 86 LEU B N 1
ATOM 1496 C CA . LEU B 1 86 ? 4.32 -35.25 10.969 1 42.72 86 LEU B CA 1
ATOM 1497 C C . LEU B 1 86 ? 5.422 -35.219 12.023 1 42.72 86 LEU B C 1
ATOM 1499 O O . LEU B 1 86 ? 6.602 -35.094 11.688 1 42.72 86 LEU B O 1
ATOM 1503 N N . ARG B 1 87 ? 5.18 -34.656 13.078 1 39.06 87 ARG B N 1
ATOM 1504 C CA . ARG B 1 87 ? 6 -34.875 14.266 1 39.06 87 ARG B CA 1
ATOM 1505 C C . ARG B 1 87 ? 6.461 -36.344 14.344 1 39.06 87 ARG B C 1
ATOM 1507 O O . ARG B 1 87 ? 5.664 -37.25 14.148 1 39.06 87 ARG B O 1
ATOM 1514 N N . TYR B 1 88 ? 7.688 -36.625 13.992 1 38.03 88 TYR B N 1
ATOM 1515 C CA . TYR B 1 88 ? 8.508 -37.812 14.234 1 38.03 88 TYR B CA 1
ATOM 1516 C C . TYR B 1 88 ? 8.156 -38.438 15.578 1 38.03 88 TYR B C 1
ATOM 1518 O O . TYR B 1 88 ? 8.297 -37.812 16.625 1 38.03 88 TYR B O 1
ATOM 1526 N N . SER B 1 89 ? 7.035 -39.312 15.68 1 41.09 89 SER B N 1
ATOM 1527 C CA . SER B 1 89 ? 6.996 -40.281 16.766 1 41.09 89 SER B CA 1
ATOM 1528 C C . SER B 1 89 ? 8.383 -40.844 17.062 1 41.09 89 SER B C 1
ATOM 1530 O O . SER B 1 89 ? 9.062 -41.344 16.172 1 41.09 89 SER B O 1
ATOM 1532 N N . ASP B 1 90 ? 9.102 -40.281 17.906 1 35.66 90 ASP B N 1
ATOM 1533 C CA . ASP B 1 90 ? 10.273 -40.875 18.547 1 35.66 90 ASP B CA 1
ATOM 1534 C C . ASP B 1 90 ? 10.164 -42.406 18.578 1 35.66 90 ASP B C 1
ATOM 1536 O O . ASP B 1 90 ? 9.062 -42.938 18.656 1 35.66 90 ASP B O 1
ATOM 1540 N N . ARG B 1 91 ? 11.328 -43.188 18.328 1 34.88 91 ARG B N 1
ATOM 1541 C CA . ARG B 1 91 ? 12.047 -44.469 18.266 1 34.88 91 ARG B CA 1
ATOM 1542 C C . ARG B 1 91 ? 11.703 -45.344 19.453 1 34.88 91 ARG B C 1
ATOM 1544 O O . ARG B 1 91 ? 11.961 -44.969 20.609 1 34.88 91 ARG B O 1
ATOM 1551 N N . GLY B 1 92 ? 10.68 -46.094 19.547 1 36.09 92 GLY B N 1
ATOM 1552 C CA . GLY B 1 92 ? 10.656 -47.406 20.188 1 36.09 92 GLY B CA 1
ATOM 1553 C C . GLY B 1 92 ? 11.969 -48.156 20.047 1 36.09 92 GLY B C 1
ATOM 1554 O O . GLY B 1 92 ? 12 -49.281 19.516 1 36.09 92 GLY B O 1
ATOM 1555 N N . VAL B 1 93 ? 13.172 -47.656 19.984 1 32.88 93 VAL B N 1
ATOM 1556 C CA . VAL B 1 93 ? 14.391 -48.438 19.812 1 32.88 93 VAL B CA 1
ATOM 1557 C C . VAL B 1 93 ? 14.477 -49.531 20.906 1 32.88 93 VAL B C 1
ATOM 1559 O O . VAL B 1 93 ? 14.305 -49.219 22.094 1 32.88 93 VAL B O 1
ATOM 1562 N N . SER B 1 94 ? 14.562 -50.875 20.641 1 33.38 94 SER B N 1
ATOM 1563 C CA . SER B 1 94 ? 14.883 -52.25 21 1 33.38 94 SER B CA 1
ATOM 1564 C C . SER B 1 94 ? 16.234 -52.344 21.688 1 33.38 94 SER B C 1
ATOM 1566 O O . SER B 1 94 ? 17.266 -52.531 21.047 1 33.38 94 SER B O 1
ATOM 1568 N N . ASN B 1 95 ? 16.828 -51.531 22.516 1 28.05 95 ASN B N 1
ATOM 1569 C CA . ASN B 1 95 ? 18.203 -51.781 22.922 1 28.05 95 ASN B CA 1
ATOM 1570 C C . ASN B 1 95 ? 18.344 -53.094 23.672 1 28.05 95 ASN B C 1
ATOM 1572 O O . ASN B 1 95 ? 17.906 -53.188 24.828 1 28.05 95 ASN B O 1
ATOM 1576 N N . ASP B 1 96 ? 18.359 -54.344 23.203 1 30.86 96 ASP B N 1
ATOM 1577 C CA . ASP B 1 96 ? 18.797 -55.719 23.469 1 30.86 96 ASP B CA 1
ATOM 1578 C C . ASP B 1 96 ? 20.234 -55.75 23.984 1 30.86 96 ASP B C 1
ATOM 1580 O O . ASP B 1 96 ? 20.547 -56.5 24.922 1 30.8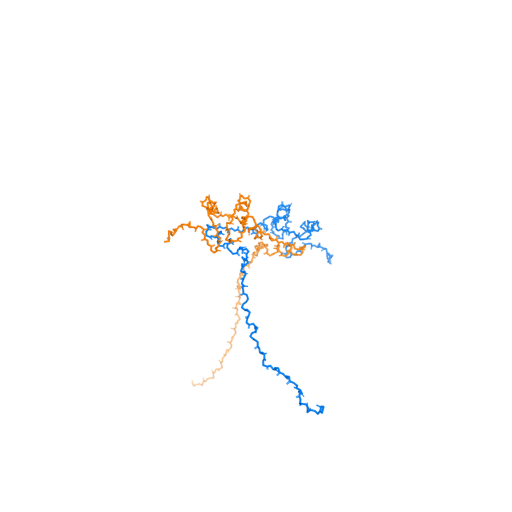6 96 ASP B O 1
ATOM 1584 N N . THR B 1 97 ? 21.391 -55.5 23.406 1 28.97 97 THR B N 1
ATOM 1585 C CA . THR B 1 97 ? 22.469 -56.469 23.234 1 28.97 97 THR B CA 1
ATOM 1586 C C . THR B 1 97 ? 23.344 -56.531 24.484 1 28.97 97 THR B C 1
ATOM 1588 O O . THR B 1 97 ? 24.047 -57.531 24.703 1 28.97 97 THR B O 1
ATOM 1591 N N . ARG B 1 98 ? 24.047 -55.594 25.125 1 25.77 98 ARG B N 1
ATOM 1592 C CA . ARG B 1 98 ? 25.5 -55.656 25.234 1 25.77 98 ARG B CA 1
ATOM 1593 C C . ARG B 1 98 ? 25.906 -56.688 26.281 1 25.77 98 ARG B C 1
ATOM 1595 O O . ARG B 1 98 ? 25.438 -56.625 27.422 1 25.77 98 ARG B O 1
ATOM 1602 N N . GLU B 1 99 ? 26.688 -57.844 26.062 1 35.12 99 GLU B N 1
ATOM 1603 C CA . GLU B 1 99 ? 27.438 -59 26.484 1 35.12 99 GLU B CA 1
ATOM 1604 C C . GLU B 1 99 ? 28.547 -58.625 27.453 1 35.12 99 GLU B C 1
ATOM 1606 O O . GLU B 1 99 ? 29.297 -59.5 27.938 1 35.12 99 GLU B O 1
ATOM 1611 N N . GLY B 1 100 ? 28.922 -57.531 27.906 1 31.42 100 GLY B N 1
ATOM 1612 C CA . GLY B 1 100 ? 30.344 -57.5 28.156 1 31.42 100 GLY B CA 1
ATOM 1613 C C . GLY B 1 100 ? 30.781 -58.438 29.266 1 31.42 100 GLY B C 1
ATOM 1614 O O . GLY B 1 100 ? 30.188 -58.469 30.344 1 31.42 100 GLY B O 1
ATOM 1615 N N . THR B 1 101 ? 31.656 -59.438 29.016 1 38.09 101 THR B N 1
ATOM 1616 C CA . THR B 1 101 ? 32.5 -60.531 29.516 1 38.09 101 THR B CA 1
ATOM 1617 C C . THR B 1 101 ? 33.406 -60.062 30.641 1 38.09 101 THR B C 1
ATOM 1619 O O . THR B 1 101 ? 34.219 -60.812 31.141 1 38.09 101 THR B O 1
ATOM 1622 N N . GLY B 1 102 ? 33.406 -58.938 31.219 1 31.22 102 GLY B N 1
ATOM 1623 C CA . GLY B 1 102 ? 34.812 -58.656 31.547 1 31.22 102 GLY B CA 1
ATOM 1624 C C . GLY B 1 102 ? 35.438 -59.688 32.469 1 31.22 102 GLY B C 1
ATOM 1625 O O . GLY B 1 102 ? 34.719 -60.562 33 1 31.22 102 GLY B O 1
ATOM 1626 N N . LEU B 1 103 ? 36.281 -59.25 33.406 1 33.72 103 LEU B N 1
ATOM 1627 C CA . LEU B 1 103 ? 37.625 -59.594 33.812 1 33.72 103 LEU B CA 1
ATOM 1628 C C . LEU B 1 103 ? 37.625 -60.75 34.812 1 33.72 103 LEU B C 1
ATOM 1630 O O . LEU B 1 103 ? 36.625 -60.969 35.5 1 33.72 103 LEU B O 1
ATOM 1634 N N . SER B 1 104 ? 38.75 -61.562 34.812 1 35.56 104 SER B N 1
ATOM 1635 C CA . SER B 1 104 ? 39.594 -62.75 35 1 35.56 104 SER B CA 1
ATOM 1636 C C . SER B 1 104 ? 39.969 -62.938 36.469 1 35.56 104 SER B C 1
ATOM 1638 O O . SER B 1 104 ? 40.625 -63.906 36.844 1 35.56 104 SER B O 1
ATOM 1640 N N . GLU B 1 105 ? 39.875 -62 37.406 1 36.94 105 GLU B N 1
ATOM 1641 C CA . GLU B 1 105 ? 41 -62.156 38.312 1 36.94 105 GLU B CA 1
ATOM 1642 C C . GLU B 1 105 ? 40.844 -63.406 39.156 1 36.94 105 GLU B C 1
ATOM 1644 O O . GLU B 1 105 ? 39.75 -63.75 39.594 1 36.94 105 GLU B O 1
ATOM 1649 N N . SER B 1 106 ? 42 -64.125 39.438 1 37 106 SER B N 1
ATOM 1650 C CA . SER B 1 106 ? 42.781 -65.312 39.781 1 37 106 SER B CA 1
ATOM 1651 C C . SER B 1 106 ? 42.625 -65.688 41.25 1 37 106 SER B C 1
ATOM 1653 O O . SER B 1 106 ? 42.625 -66.875 41.625 1 37 106 SER B O 1
ATOM 1655 N N . GLU B 1 107 ? 42.781 -64.688 42.188 1 36.59 107 GLU B N 1
ATOM 1656 C CA . GLU B 1 107 ? 43.719 -65.062 43.25 1 36.59 107 GLU B CA 1
ATOM 1657 C C . GLU B 1 107 ? 43.125 -66.125 44.125 1 36.59 107 GLU B C 1
ATOM 1659 O O . GLU B 1 107 ? 41.906 -66.25 44.219 1 36.59 107 GLU B O 1
ATOM 1664 N N . SER B 1 108 ? 44.094 -66.75 45 1 41 108 SER B N 1
ATOM 1665 C CA . SER B 1 108 ? 44.688 -67.938 45.625 1 41 108 SER B CA 1
ATOM 1666 C C . SER B 1 108 ? 43.906 -68.375 46.844 1 41 108 SER B C 1
ATOM 1668 O O . SER B 1 108 ? 43.562 -69.562 46.969 1 41 108 SER B O 1
ATOM 1670 N N . PHE B 1 109 ? 44.031 -67.625 48.031 1 35.91 109 PHE B N 1
ATOM 1671 C CA . PHE B 1 109 ? 44.219 -68.438 49.25 1 35.91 109 PHE B CA 1
ATOM 1672 C C . PHE B 1 109 ? 42.906 -69 49.75 1 35.91 109 PHE B C 1
ATOM 1674 O O . PHE B 1 109 ? 41.844 -68.375 49.531 1 35.91 109 PHE B O 1
#

Solvent-accessible surface area (backbone atoms only — not comparable to full-atom values): 13723 Å² total; per-residue (Å²): 125,85,82,67,89,60,46,57,57,95,58,29,32,36,55,64,47,47,62,53,48,73,70,55,72,72,65,45,36,47,56,55,47,34,72,75,43,22,82,44,47,38,39,41,66,99,47,76,62,47,31,41,30,75,57,48,51,68,77,34,50,52,70,31,72,44,63,67,50,49,53,52,50,49,60,69,57,49,75,79,70,83,68,75,71,76,74,80,79,70,68,74,76,75,79,66,70,72,79,69,88,76,75,87,66,89,83,80,126,125,86,84,66,91,60,48,57,56,96,57,30,31,35,56,63,47,48,62,54,48,73,71,54,72,72,64,44,36,48,58,56,47,34,73,75,44,22,80,43,47,38,40,41,67,100,47,77,63,47,32,41,30,76,56,48,51,70,75,33,46,53,69,30,72,44,62,66,50,49,52,52,51,50,62,70,55,50,75,76,70,83,69,72,68,72,71,77,76,78,79,85,76,79,87,77,74,91,71,86,71,78,88,77,90,75,88,83,133